Protein AF-A0A9P9SFV8-F1 (afdb_monomer_lite)

Foldseek 3Di:
DEAAFALFLVCCVVLNGFRQPQLHDDDDPVRVVQCVPPVLVVVLVPDPDPDPRSSVRVSCVPRHPDDYDYDLQRYSCPFADDCQLVLQLQDHHPDDGCCVHRHPAPQVQQQLQCVQPHNSLRQHWDADPQQWIDRGSFKIKHFPVHDDPPLDPSNAGEPPTDDDPVRRCVRRDPYDYDDDCNRMPIWTWDGWDADPQFFIKTKTKRFDQPDPVSHRDPPGDIDIDIDGRGD

Sequence (231 aa):
MVAALSDSLAQIAQLGMLPFGGGGIFLSVPLAASLIQPEVWEACLALPNDQGDQIVNECLNVHSNIRPTFDSGLQQMDIKGDASGYFESGRRMLTVHHWRTWYDVDVPLASNVSKACGFECVFQRWVFDDDFVLSNGFSVVEYASGIEEGKVELEKVEKTWEGEMRNFAHHIGPLREPLAKEEKRTARLVEAGVLEGLGVRQVYIERMKSGENGERVDGDVDRVVELLWLF

Structure (mmCIF, N/CA/C/O backbone):
data_AF-A0A9P9SFV8-F1
#
_entry.id   AF-A0A9P9SFV8-F1
#
loop_
_atom_site.group_PDB
_atom_site.id
_atom_site.type_symbol
_atom_site.label_atom_id
_atom_site.label_alt_id
_atom_site.label_comp_id
_atom_site.label_asym_id
_atom_site.label_entity_id
_atom_site.label_seq_id
_atom_site.pdbx_PDB_ins_code
_atom_site.Cartn_x
_atom_site.Cartn_y
_atom_site.Cartn_z
_atom_site.occupancy
_atom_site.B_iso_or_equiv
_atom_site.auth_seq_id
_atom_site.auth_comp_id
_atom_site.auth_asym_id
_atom_site.auth_atom_id
_atom_site.pdbx_PDB_model_num
ATOM 1 N N . MET A 1 1 ? 7.593 -9.780 -19.227 1.00 94.38 1 MET A N 1
ATOM 2 C CA . MET A 1 1 ? 7.828 -8.706 -18.242 1.00 94.38 1 MET A CA 1
ATOM 3 C C . MET A 1 1 ? 6.564 -8.557 -17.431 1.00 94.38 1 MET A C 1
ATOM 5 O O . MET A 1 1 ? 5.494 -8.619 -18.027 1.00 94.38 1 MET A O 1
ATOM 9 N N . VAL A 1 2 ? 6.693 -8.378 -16.123 1.00 97.69 2 VAL A N 1
ATOM 10 C CA . VAL A 1 2 ? 5.570 -8.096 -15.221 1.00 97.69 2 VAL A CA 1
ATOM 11 C C . VAL A 1 2 ? 5.821 -6.738 -14.574 1.00 97.69 2 VAL A C 1
ATOM 13 O O . VAL A 1 2 ? 6.969 -6.443 -14.249 1.00 97.69 2 VAL A O 1
ATOM 16 N N . ALA A 1 3 ? 4.806 -5.892 -14.447 1.00 97.75 3 ALA A N 1
ATOM 17 C CA . ALA A 1 3 ? 4.967 -4.553 -13.882 1.00 97.75 3 ALA A CA 1
ATOM 18 C C . ALA A 1 3 ? 3.694 -4.063 -13.189 1.00 97.75 3 ALA A C 1
ATOM 20 O O . ALA A 1 3 ? 2.619 -4.633 -13.384 1.00 97.75 3 ALA A O 1
ATOM 21 N N . ALA A 1 4 ? 3.820 -2.987 -12.418 1.00 97.19 4 ALA A N 1
ATOM 22 C CA . ALA A 1 4 ? 2.677 -2.233 -11.929 1.00 97.19 4 ALA A CA 1
ATOM 23 C C . ALA A 1 4 ? 2.049 -1.377 -13.040 1.00 97.19 4 ALA A C 1
ATOM 25 O O . ALA A 1 4 ? 2.744 -0.827 -13.901 1.00 97.19 4 ALA A O 1
ATOM 26 N N . LEU A 1 5 ? 0.726 -1.238 -12.983 1.00 96.50 5 LEU A N 1
ATOM 27 C CA . LEU A 1 5 ? 0.001 -0.130 -13.602 1.00 96.50 5 LEU A CA 1
ATOM 28 C C . LEU A 1 5 ? -0.343 0.878 -12.499 1.00 96.50 5 LEU A C 1
ATOM 30 O O . LEU A 1 5 ? -0.411 0.508 -11.329 1.00 96.50 5 LEU A O 1
ATOM 34 N N . SER A 1 6 ? -0.574 2.139 -12.854 1.00 96.38 6 SER A N 1
ATOM 35 C CA . SER A 1 6 ? -1.057 3.107 -11.873 1.00 96.38 6 SER A CA 1
ATOM 36 C C . SER A 1 6 ? -2.463 2.762 -11.367 1.00 96.38 6 SER A C 1
ATOM 38 O O . SER A 1 6 ? -3.379 2.460 -12.139 1.00 96.38 6 SER A O 1
ATOM 40 N N . ASP A 1 7 ? -2.652 2.899 -10.055 1.00 95.19 7 ASP A N 1
ATOM 41 C CA . ASP A 1 7 ? -3.954 2.849 -9.395 1.00 95.19 7 ASP A CA 1
ATOM 42 C C . ASP A 1 7 ? -4.866 4.034 -9.772 1.00 95.19 7 ASP A C 1
ATOM 44 O O . ASP A 1 7 ? -6.047 4.028 -9.437 1.00 95.19 7 ASP A O 1
ATOM 48 N N . SER A 1 8 ? -4.338 5.061 -10.447 1.00 96.19 8 SER A N 1
ATOM 49 C CA . SER A 1 8 ? -5.016 6.318 -10.770 1.00 96.19 8 SER A CA 1
ATOM 50 C C . SER A 1 8 ? -5.262 6.450 -12.275 1.00 96.19 8 SER A C 1
ATOM 52 O O . SER A 1 8 ? -4.325 6.581 -13.066 1.00 96.19 8 SER A O 1
ATOM 54 N N . LEU A 1 9 ? -6.532 6.507 -12.694 1.00 97.06 9 LEU A N 1
ATOM 55 C CA . LEU A 1 9 ? -6.892 6.766 -14.095 1.00 97.06 9 LEU A CA 1
ATOM 56 C C . LEU A 1 9 ? -6.340 8.104 -14.599 1.00 97.06 9 LEU A C 1
ATOM 58 O O . LEU A 1 9 ? -6.030 8.209 -15.779 1.00 97.06 9 LEU A O 1
ATOM 62 N N . ALA A 1 10 ? -6.187 9.112 -13.739 1.00 95.81 10 ALA A N 1
ATOM 63 C CA . ALA A 1 10 ? -5.584 10.391 -14.102 1.00 95.81 10 ALA A CA 1
ATOM 64 C C . ALA A 1 10 ? -4.116 10.231 -14.527 1.00 95.81 10 ALA A C 1
ATOM 66 O O . ALA A 1 10 ? -3.708 10.790 -15.543 1.00 95.81 10 ALA A O 1
ATOM 67 N N . GLN A 1 11 ? -3.348 9.416 -13.801 1.00 95.50 11 GLN A N 1
ATOM 68 C CA . GLN A 1 11 ? -1.951 9.122 -14.133 1.00 95.50 11 GLN A CA 1
ATOM 69 C C . GLN A 1 11 ? -1.857 8.298 -15.421 1.00 95.50 11 GLN A C 1
ATOM 71 O O . GLN A 1 11 ? -1.045 8.607 -16.291 1.00 95.50 11 GLN A O 1
ATOM 76 N N . ILE A 1 12 ? -2.745 7.310 -15.595 1.00 96.94 12 ILE A N 1
ATOM 77 C CA . ILE A 1 12 ? -2.857 6.550 -16.851 1.00 96.94 12 ILE A CA 1
ATOM 78 C C . ILE A 1 12 ? -3.240 7.472 -18.016 1.00 96.94 12 ILE A C 1
ATOM 80 O O . ILE A 1 12 ? -2.699 7.337 -19.107 1.00 96.94 12 ILE A O 1
ATOM 84 N N . ALA A 1 13 ? -4.159 8.416 -17.817 1.00 96.69 13 ALA A N 1
ATOM 85 C CA . ALA A 1 13 ? -4.581 9.341 -18.865 1.00 96.69 13 ALA A CA 1
ATOM 86 C C . ALA A 1 13 ? -3.453 10.299 -19.273 1.00 96.69 13 ALA A C 1
ATOM 88 O O . ALA A 1 13 ? -3.362 10.670 -20.441 1.00 96.69 13 ALA A O 1
ATOM 89 N N . GLN A 1 14 ? -2.600 10.687 -18.323 1.00 94.69 14 GLN A N 1
ATOM 90 C CA . GLN A 1 14 ? -1.481 11.590 -18.565 1.00 94.69 14 GLN A CA 1
ATOM 91 C C . GLN A 1 14 ? -0.282 10.893 -19.217 1.00 94.69 14 GLN A C 1
ATOM 93 O O . GLN A 1 14 ? 0.305 11.445 -20.144 1.00 94.69 14 GLN A O 1
ATOM 98 N N . LEU A 1 15 ? 0.102 9.715 -18.722 1.00 94.12 15 LEU A N 1
ATOM 99 C CA . LEU A 1 15 ? 1.356 9.048 -19.097 1.00 94.12 15 LEU A CA 1
ATOM 100 C C . LEU A 1 15 ? 1.144 7.837 -20.018 1.00 94.12 15 LEU A C 1
ATOM 102 O O . LEU A 1 15 ? 2.080 7.349 -20.647 1.00 94.12 15 LEU A O 1
ATOM 106 N N . GLY A 1 16 ? -0.092 7.357 -20.129 1.00 94.19 16 GLY A N 1
ATOM 107 C CA . GLY A 1 16 ? -0.447 6.141 -20.847 1.00 94.19 16 GLY A CA 1
ATOM 108 C C . GLY A 1 16 ? -0.340 4.877 -19.991 1.00 94.19 16 GLY A C 1
ATOM 109 O O . GLY A 1 16 ? -0.028 4.896 -18.800 1.00 94.19 16 GLY A O 1
ATOM 110 N N . MET A 1 17 ? -0.617 3.737 -20.625 1.00 94.75 17 MET A N 1
ATOM 111 C CA . MET A 1 17 ? -0.469 2.413 -20.014 1.00 94.75 17 MET A CA 1
ATOM 112 C C . MET A 1 17 ? 0.984 1.944 -20.130 1.00 94.75 17 MET A C 1
ATOM 114 O O . MET A 1 17 ? 1.327 1.166 -21.021 1.00 94.75 17 MET A O 1
ATOM 118 N N . LEU A 1 18 ? 1.837 2.448 -19.244 1.00 95.75 18 LEU A N 1
ATOM 119 C CA . LEU A 1 18 ? 3.256 2.099 -19.160 1.00 95.75 18 LEU A CA 1
ATOM 120 C C . LEU A 1 18 ? 3.538 1.263 -17.890 1.00 95.75 18 LEU A C 1
ATOM 122 O O . LEU A 1 18 ? 2.692 1.220 -16.997 1.00 95.75 18 LEU A O 1
ATOM 126 N N . PRO A 1 19 ? 4.683 0.560 -17.793 1.00 97.12 19 PRO A N 1
ATOM 127 C CA . PRO A 1 19 ? 5.088 -0.151 -16.583 1.00 97.12 19 PRO A CA 1
ATOM 128 C C . PRO A 1 19 ? 5.551 0.851 -15.517 1.00 97.12 19 PRO A C 1
ATOM 130 O O . PRO A 1 19 ? 6.711 1.239 -15.523 1.00 97.12 19 PRO A O 1
ATOM 133 N N . PHE A 1 20 ? 4.660 1.294 -14.631 1.00 97.56 20 PHE A N 1
ATOM 134 C CA . PHE A 1 20 ? 4.958 2.340 -13.645 1.00 97.56 20 PHE A CA 1
ATOM 135 C C . PHE A 1 20 ? 6.069 1.903 -12.680 1.00 97.56 20 PHE A C 1
ATOM 137 O O . PHE A 1 20 ? 6.003 0.835 -12.066 1.00 97.56 20 PHE A O 1
ATOM 144 N N . GLY A 1 21 ? 7.101 2.740 -12.542 1.00 96.50 21 GLY A N 1
ATOM 145 C CA . GLY A 1 21 ? 8.333 2.373 -11.842 1.00 96.50 21 GLY A CA 1
ATOM 146 C C . GLY A 1 21 ? 8.174 2.182 -10.336 1.00 96.50 21 GLY A C 1
ATOM 147 O O . GLY A 1 21 ? 8.785 1.279 -9.767 1.00 96.50 21 GLY A O 1
ATOM 148 N N . GLY A 1 22 ? 7.338 2.997 -9.693 1.00 95.56 22 GLY A N 1
ATOM 149 C CA . GLY A 1 22 ? 7.159 2.995 -8.239 1.00 95.56 22 GLY A CA 1
ATOM 150 C C . GLY A 1 22 ? 6.583 1.688 -7.691 1.00 95.56 22 GLY A C 1
ATOM 151 O O . GLY A 1 22 ? 7.052 1.189 -6.670 1.00 95.56 22 GLY A O 1
ATOM 152 N N . GLY A 1 23 ? 5.631 1.086 -8.405 1.00 95.56 23 GLY A N 1
ATOM 153 C CA . GLY A 1 23 ? 5.051 -0.211 -8.058 1.00 95.56 23 GLY A CA 1
ATOM 154 C C . GLY A 1 23 ? 5.912 -1.408 -8.465 1.00 95.56 23 GLY A C 1
ATOM 155 O O . GLY A 1 23 ? 5.638 -2.532 -8.043 1.00 95.56 23 GLY A O 1
ATOM 156 N N . GLY A 1 24 ? 6.979 -1.176 -9.229 1.00 96.75 24 GLY A N 1
ATOM 157 C CA . GLY A 1 24 ? 7.973 -2.176 -9.591 1.00 96.75 24 GLY A CA 1
ATOM 158 C C . GLY A 1 24 ? 7.833 -2.703 -11.018 1.00 96.75 24 GLY A C 1
ATOM 159 O O . GLY A 1 24 ? 6.741 -2.894 -11.558 1.00 96.75 24 GLY A O 1
ATOM 160 N N . ILE A 1 25 ? 8.991 -2.981 -11.616 1.00 97.38 25 ILE A N 1
ATOM 161 C CA . ILE A 1 25 ? 9.139 -3.480 -12.980 1.00 97.38 25 ILE A CA 1
ATOM 162 C C . ILE A 1 25 ? 10.057 -4.704 -12.959 1.00 97.38 25 ILE A C 1
ATOM 164 O O . ILE A 1 25 ? 11.219 -4.619 -12.565 1.00 97.38 25 ILE A O 1
ATOM 168 N N . PHE A 1 26 ? 9.557 -5.841 -13.440 1.00 97.31 26 PHE A N 1
ATOM 169 C CA . PHE A 1 26 ? 10.254 -7.123 -13.408 1.00 97.31 26 PHE A CA 1
ATOM 170 C C . PHE A 1 26 ? 10.505 -7.646 -14.825 1.00 97.31 26 PHE A C 1
ATOM 172 O O . PHE A 1 26 ? 9.596 -8.016 -15.583 1.00 97.31 26 PHE A O 1
ATOM 179 N N . LEU A 1 27 ? 11.786 -7.694 -15.182 1.00 96.12 27 LEU A N 1
ATOM 180 C CA . LEU A 1 27 ? 12.290 -8.172 -16.464 1.00 96.12 27 LEU A CA 1
ATOM 181 C C . LEU A 1 27 ? 12.861 -9.585 -16.316 1.00 96.12 27 LEU A C 1
ATOM 183 O O . LEU A 1 27 ? 13.582 -9.885 -15.370 1.00 96.12 27 LEU A O 1
ATOM 187 N N . SER A 1 28 ? 12.591 -10.454 -17.289 1.00 97.06 28 SER A N 1
ATOM 188 C CA . SER A 1 28 ? 13.308 -11.728 -17.397 1.00 97.06 28 SER A CA 1
ATOM 189 C C . SER A 1 28 ? 14.750 -11.483 -17.842 1.00 97.06 28 SER A C 1
ATOM 191 O O . SER A 1 28 ? 14.975 -10.606 -18.680 1.00 97.06 28 SER A O 1
ATOM 193 N N . VAL A 1 29 ? 15.690 -12.321 -17.400 1.00 97.81 29 VAL A N 1
ATOM 194 C CA . VAL A 1 29 ? 17.114 -12.217 -17.771 1.00 97.81 29 VAL A CA 1
ATOM 195 C C . VAL A 1 29 ? 17.348 -12.090 -19.291 1.00 97.81 29 VAL A C 1
ATOM 197 O O . VAL A 1 29 ? 18.082 -11.183 -19.676 1.00 97.81 29 VAL A O 1
ATOM 200 N N . PRO A 1 30 ? 16.707 -12.877 -20.186 1.00 97.50 30 PRO A N 1
ATOM 201 C CA . PRO A 1 30 ? 16.919 -12.730 -21.632 1.00 97.50 30 PRO A CA 1
ATOM 202 C C . PRO A 1 30 ? 16.445 -11.386 -22.199 1.00 97.50 30 PRO A C 1
ATOM 204 O O . PRO A 1 30 ? 17.099 -10.814 -23.067 1.00 97.50 30 PRO A O 1
ATOM 207 N N . LEU A 1 31 ? 15.328 -10.856 -21.691 1.00 96.62 31 LEU A N 1
ATOM 208 C CA . LEU A 1 31 ? 14.832 -9.540 -22.100 1.00 96.62 31 LEU A CA 1
ATOM 209 C C . LEU A 1 31 ? 15.801 -8.442 -21.658 1.00 96.62 31 LEU A C 1
ATOM 211 O O . LEU A 1 31 ? 16.187 -7.618 -22.480 1.00 96.62 31 LEU A O 1
ATOM 215 N N . ALA A 1 32 ? 16.256 -8.475 -20.403 1.00 96.50 32 ALA A N 1
ATOM 216 C CA . ALA A 1 32 ? 17.270 -7.541 -19.922 1.00 96.50 32 ALA A CA 1
ATOM 217 C C . ALA A 1 32 ? 18.547 -7.615 -20.776 1.00 96.50 32 ALA A C 1
ATOM 219 O O . ALA A 1 32 ? 19.013 -6.588 -21.252 1.00 96.50 32 ALA A O 1
ATOM 220 N N . ALA A 1 33 ? 19.045 -8.823 -21.068 1.00 97.38 33 ALA A N 1
ATOM 221 C CA . ALA A 1 33 ? 20.220 -9.035 -21.916 1.00 97.38 33 ALA A CA 1
ATOM 222 C C . ALA A 1 33 ? 20.069 -8.442 -23.330 1.00 97.38 33 ALA A C 1
ATOM 224 O O . ALA A 1 33 ? 21.045 -7.951 -23.896 1.00 97.38 33 ALA A O 1
ATOM 225 N N . SER A 1 34 ? 18.859 -8.469 -23.900 1.00 96.50 34 SER A N 1
ATOM 226 C CA . SER A 1 34 ? 18.582 -7.855 -25.205 1.00 96.50 34 SER A CA 1
ATOM 227 C C . SER A 1 34 ? 18.563 -6.322 -25.165 1.00 96.50 34 SER A C 1
ATOM 229 O O . SER A 1 34 ? 19.021 -5.687 -26.108 1.00 96.50 34 SER A O 1
ATOM 231 N N . LEU A 1 35 ? 18.084 -5.728 -24.067 1.00 95.44 35 LEU A N 1
ATOM 232 C CA . LEU A 1 35 ? 17.983 -4.272 -23.908 1.00 95.44 35 LEU A CA 1
ATOM 233 C C . LEU A 1 35 ? 19.323 -3.612 -23.565 1.00 95.44 35 LEU A C 1
ATOM 235 O O . LEU A 1 35 ? 19.511 -2.435 -23.845 1.00 95.44 35 LEU A O 1
ATOM 239 N N . ILE A 1 36 ? 20.254 -4.365 -22.976 1.00 96.19 36 ILE A N 1
ATOM 240 C CA . ILE A 1 36 ? 21.599 -3.876 -22.637 1.00 96.19 36 ILE A CA 1
ATOM 241 C C . ILE A 1 36 ? 22.631 -4.120 -23.748 1.00 96.19 36 ILE A C 1
ATOM 243 O O . ILE A 1 36 ? 23.821 -3.901 -23.525 1.00 96.19 36 ILE A O 1
ATOM 247 N N . GLN A 1 37 ? 22.217 -4.612 -24.923 1.00 97.88 37 GLN A N 1
ATOM 248 C CA . GLN A 1 37 ? 23.121 -4.647 -26.075 1.00 97.88 37 GLN A CA 1
ATOM 249 C C . GLN A 1 37 ? 23.569 -3.213 -26.379 1.00 97.88 37 GLN A C 1
ATOM 251 O O . GLN A 1 37 ? 22.701 -2.339 -26.384 1.00 97.88 37 GLN A O 1
ATOM 256 N N . PRO A 1 38 ? 24.867 -2.945 -26.615 1.00 97.69 38 PRO A N 1
ATOM 257 C CA . PRO A 1 38 ? 25.390 -1.581 -26.678 1.00 97.69 38 PRO A CA 1
ATOM 258 C C . PRO A 1 38 ? 24.585 -0.656 -27.594 1.00 97.69 38 PRO A C 1
ATOM 260 O O . PRO A 1 38 ? 24.201 0.434 -27.191 1.00 97.69 38 PRO A O 1
ATOM 263 N N . GLU A 1 39 ? 24.239 -1.112 -28.796 1.00 96.75 39 GLU A N 1
ATOM 264 C CA . GLU A 1 39 ? 23.502 -0.313 -29.776 1.00 96.75 39 GLU A CA 1
ATOM 265 C C . GLU A 1 39 ? 22.069 -0.002 -29.325 1.00 96.75 39 GLU A C 1
ATOM 267 O O . GLU A 1 39 ? 21.549 1.072 -29.617 1.00 96.75 39 GLU A O 1
ATOM 272 N N . VAL A 1 40 ? 21.431 -0.933 -28.610 1.00 97.06 40 VAL A N 1
ATOM 273 C CA . VAL A 1 40 ? 20.081 -0.755 -28.057 1.00 97.06 40 VAL A CA 1
ATOM 274 C C . VAL A 1 40 ? 20.129 0.165 -26.845 1.00 97.06 40 VAL A C 1
ATOM 276 O O . VAL A 1 40 ? 19.361 1.116 -26.768 1.00 97.06 40 VAL A O 1
ATOM 279 N N . TRP A 1 41 ? 21.054 -0.087 -25.921 1.00 96.06 41 TRP A N 1
ATOM 280 C CA . TRP A 1 41 ? 21.203 0.682 -24.693 1.00 96.06 41 TRP A CA 1
ATOM 281 C C . TRP A 1 41 ? 21.473 2.161 -24.979 1.00 96.06 41 TRP A C 1
ATOM 283 O O . TRP A 1 41 ? 20.768 3.021 -24.456 1.00 96.06 41 TRP A O 1
ATOM 293 N N . GLU A 1 42 ? 22.426 2.456 -25.867 1.00 96.31 42 GLU A N 1
ATOM 294 C CA . GLU A 1 42 ? 22.743 3.830 -26.270 1.00 96.31 42 GLU A CA 1
ATOM 295 C C . GLU A 1 42 ? 21.553 4.511 -26.960 1.00 96.31 42 GLU A C 1
ATOM 297 O O . GLU A 1 42 ? 21.252 5.668 -26.669 1.00 96.31 42 GLU A O 1
ATOM 302 N N . ALA A 1 43 ? 20.825 3.796 -27.827 1.00 95.69 43 ALA A N 1
ATOM 303 C CA . ALA A 1 43 ? 19.629 4.339 -28.470 1.00 95.69 43 ALA A CA 1
ATOM 304 C C . ALA A 1 43 ? 18.523 4.655 -27.450 1.00 95.69 43 ALA A C 1
ATOM 306 O O . ALA A 1 43 ? 17.876 5.696 -27.547 1.00 95.69 43 ALA A O 1
ATOM 307 N N . CYS A 1 44 ? 18.335 3.789 -26.453 1.00 94.94 44 CYS A N 1
ATOM 308 C CA . CYS A 1 44 ? 17.344 3.981 -25.403 1.00 94.94 44 CYS A CA 1
ATOM 309 C C . CYS A 1 44 ? 17.710 5.120 -24.444 1.00 94.94 44 CYS A C 1
ATOM 311 O O . CYS A 1 44 ? 16.829 5.870 -24.036 1.00 94.94 44 CYS A O 1
ATOM 313 N N . LEU A 1 45 ? 18.991 5.298 -24.109 1.00 93.62 45 LEU A N 1
ATOM 314 C CA . LEU A 1 45 ? 19.443 6.421 -23.280 1.00 93.62 45 LEU A CA 1
ATOM 315 C C . LEU A 1 45 ? 19.446 7.766 -24.018 1.00 93.62 45 LEU A C 1
ATOM 317 O O . LEU A 1 45 ? 19.425 8.810 -23.372 1.00 93.62 45 LEU A O 1
ATOM 321 N N . ALA A 1 46 ? 19.462 7.758 -25.352 1.00 94.06 46 ALA A N 1
ATOM 322 C CA . ALA A 1 46 ? 19.348 8.965 -26.168 1.00 94.06 46 ALA A CA 1
ATOM 323 C C . ALA A 1 46 ? 17.901 9.485 -26.302 1.00 94.06 46 ALA A C 1
ATOM 325 O O . ALA A 1 46 ? 17.682 10.530 -26.921 1.00 94.06 46 ALA A O 1
ATOM 326 N N . LEU A 1 47 ? 16.913 8.763 -25.760 1.00 88.88 47 LEU A N 1
ATOM 327 C CA . LEU A 1 47 ? 15.518 9.196 -25.745 1.00 88.88 47 LEU A CA 1
ATOM 328 C C . LEU A 1 47 ? 15.345 10.464 -24.886 1.00 88.88 47 LEU A C 1
ATOM 330 O O . LEU A 1 47 ? 16.062 10.656 -23.908 1.00 88.88 47 LEU A O 1
ATOM 334 N N . PRO A 1 48 ? 14.387 11.346 -25.229 1.00 88.94 48 PRO A N 1
ATOM 335 C CA . PRO A 1 48 ? 14.231 12.641 -24.565 1.00 88.94 48 PRO A CA 1
ATOM 336 C C . PRO A 1 48 ? 13.650 12.554 -23.144 1.00 88.94 48 PRO A C 1
ATOM 338 O O . PRO A 1 48 ? 13.645 13.562 -22.439 1.00 88.94 48 PRO A O 1
ATOM 341 N N . ASN A 1 49 ? 13.132 11.393 -22.731 1.00 86.69 49 ASN A N 1
ATOM 342 C CA . ASN A 1 49 ? 12.557 11.197 -21.403 1.00 86.69 49 ASN A CA 1
ATOM 343 C C . ASN A 1 49 ? 13.637 10.995 -20.344 1.00 86.69 49 ASN A C 1
ATOM 345 O O . ASN A 1 49 ? 14.611 10.284 -20.564 1.00 86.69 49 ASN A O 1
ATOM 349 N N . ASP A 1 50 ? 13.412 11.561 -19.163 1.00 87.31 50 ASP A N 1
ATOM 350 C CA . ASP A 1 50 ? 14.310 11.455 -18.011 1.00 87.31 50 ASP A CA 1
ATOM 351 C C . ASP A 1 50 ? 13.772 10.537 -16.898 1.00 87.31 50 ASP A C 1
ATOM 353 O O . ASP A 1 50 ? 14.460 10.288 -15.907 1.00 87.31 50 ASP A O 1
ATOM 357 N N . GLN A 1 51 ? 12.561 9.995 -17.064 1.00 93.12 51 GLN A N 1
ATOM 358 C CA . GLN A 1 51 ? 11.947 9.057 -16.124 1.00 93.12 51 GLN A CA 1
ATOM 359 C C . GLN A 1 51 ? 12.252 7.612 -16.528 1.00 93.12 51 GLN A C 1
ATOM 361 O O . GLN A 1 51 ? 11.985 7.196 -17.656 1.00 93.12 51 GLN A O 1
ATOM 366 N N . GLY A 1 52 ? 12.799 6.828 -15.597 1.00 93.81 52 GLY A N 1
ATOM 367 C CA . GLY A 1 52 ? 13.299 5.481 -15.888 1.00 93.81 52 GLY A CA 1
ATOM 368 C C . GLY A 1 52 ? 12.240 4.513 -16.427 1.00 93.81 52 GLY A C 1
ATOM 369 O O . GLY A 1 52 ? 12.526 3.728 -17.327 1.00 93.81 52 GLY A O 1
ATOM 370 N N . ASP A 1 53 ? 11.010 4.579 -15.924 1.00 96.12 53 ASP A N 1
ATOM 371 C CA . ASP A 1 53 ? 9.893 3.755 -16.395 1.00 96.12 53 ASP A CA 1
ATOM 372 C C . ASP A 1 53 ? 9.429 4.124 -17.809 1.00 96.12 53 ASP A C 1
ATOM 374 O O . ASP A 1 53 ? 9.176 3.237 -18.629 1.00 96.12 53 ASP A O 1
ATOM 378 N N . GLN A 1 54 ? 9.398 5.417 -18.128 1.00 95.50 54 GLN A N 1
ATOM 379 C CA . GLN A 1 54 ? 9.124 5.909 -19.477 1.00 95.50 54 GLN A CA 1
ATOM 380 C C . GLN A 1 54 ? 10.229 5.500 -20.458 1.00 95.50 54 GLN A C 1
ATOM 382 O O . GLN A 1 54 ? 9.914 4.987 -21.531 1.00 95.50 54 GLN A O 1
ATOM 387 N N . ILE A 1 55 ? 11.508 5.615 -20.073 1.00 95.19 55 ILE A N 1
ATOM 388 C CA . ILE A 1 55 ? 12.639 5.136 -20.887 1.00 95.19 55 ILE A CA 1
ATOM 389 C C . ILE A 1 55 ? 12.500 3.633 -21.155 1.00 95.19 55 ILE A C 1
ATOM 391 O O . ILE A 1 55 ? 12.602 3.202 -22.302 1.00 95.19 55 ILE A O 1
ATOM 395 N N . VAL A 1 56 ? 12.220 2.820 -20.129 1.00 95.12 56 VAL A N 1
ATOM 396 C CA . VAL A 1 56 ? 12.012 1.370 -20.292 1.00 95.12 56 VAL A CA 1
ATOM 397 C C . VAL A 1 56 ? 10.844 1.082 -21.2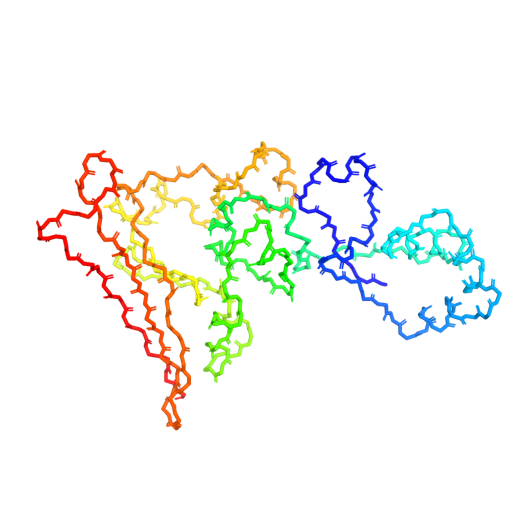37 1.00 95.12 56 VAL A C 1
ATOM 399 O O . VAL A 1 56 ? 10.969 0.232 -22.120 1.00 95.12 56 VAL A O 1
ATOM 402 N N . ASN A 1 57 ? 9.722 1.787 -21.084 1.00 95.62 57 ASN A N 1
ATOM 403 C CA . ASN A 1 57 ? 8.551 1.634 -21.943 1.00 95.62 57 ASN A CA 1
ATOM 404 C C . ASN A 1 57 ? 8.864 1.939 -23.413 1.00 95.62 57 ASN A C 1
ATOM 406 O O . ASN A 1 57 ? 8.526 1.160 -24.303 1.00 95.62 57 ASN A O 1
ATOM 410 N N . GLU A 1 58 ? 9.517 3.066 -23.680 1.00 94.75 58 GLU A N 1
ATOM 411 C CA . GLU A 1 58 ? 9.865 3.482 -25.037 1.00 94.75 58 GLU A CA 1
ATOM 412 C C . GLU A 1 58 ? 10.922 2.576 -25.659 1.00 94.75 58 GLU A C 1
ATOM 414 O O . GLU A 1 58 ? 10.750 2.122 -26.790 1.00 94.75 58 GLU A O 1
ATOM 419 N N . CYS A 1 59 ? 11.954 2.219 -24.895 1.00 95.38 59 CYS A N 1
ATOM 420 C CA . CYS A 1 59 ? 12.975 1.266 -25.308 1.00 95.38 59 CYS A CA 1
ATOM 421 C C . CYS A 1 59 ? 12.349 -0.071 -25.732 1.00 95.38 59 CYS A C 1
ATOM 423 O O . CYS A 1 59 ? 12.666 -0.607 -26.795 1.00 95.38 59 CYS A O 1
ATOM 425 N N . LEU A 1 60 ? 11.387 -0.583 -24.954 1.00 95.25 60 LEU A N 1
ATOM 426 C CA . LEU A 1 60 ? 10.618 -1.773 -25.318 1.00 95.25 60 LEU A CA 1
ATOM 427 C C . LEU A 1 60 ? 9.776 -1.566 -26.573 1.00 95.25 60 LEU A C 1
ATOM 429 O O . LEU A 1 60 ? 9.710 -2.473 -27.396 1.00 95.25 60 LEU A O 1
ATOM 433 N N . ASN A 1 61 ? 9.130 -0.412 -26.732 1.00 94.12 61 ASN A N 1
ATOM 434 C CA . ASN A 1 61 ? 8.305 -0.135 -27.905 1.00 94.12 61 ASN A CA 1
ATOM 435 C C . ASN A 1 61 ? 9.121 -0.084 -29.203 1.00 94.12 61 ASN A C 1
ATOM 437 O O . ASN A 1 61 ? 8.609 -0.512 -30.237 1.00 94.12 61 ASN A O 1
ATOM 441 N N . VAL A 1 62 ? 10.370 0.387 -29.143 1.00 94.94 62 VAL A N 1
ATOM 442 C CA . VAL A 1 62 ? 11.267 0.499 -30.304 1.00 94.94 62 VAL A CA 1
ATOM 443 C C . VAL A 1 62 ? 12.033 -0.800 -30.576 1.00 94.94 62 VAL A C 1
ATOM 445 O O . VAL A 1 62 ? 12.137 -1.218 -31.728 1.00 94.94 62 VAL A O 1
ATOM 448 N N . HIS A 1 63 ? 12.564 -1.454 -29.539 1.00 96.12 63 HIS A N 1
ATOM 449 C CA . HIS A 1 63 ? 13.551 -2.534 -29.687 1.00 96.12 63 HIS A CA 1
ATOM 450 C C . HIS A 1 63 ? 13.036 -3.927 -29.307 1.00 96.12 63 HIS A C 1
ATOM 452 O O . HIS A 1 63 ? 13.792 -4.899 -29.345 1.00 96.12 63 HIS A O 1
ATOM 458 N N . SER A 1 64 ? 11.761 -4.067 -28.938 1.00 95.00 64 SER A N 1
ATOM 459 C CA . SER A 1 64 ? 11.191 -5.350 -28.533 1.00 95.00 64 SER A CA 1
ATOM 460 C C . SER A 1 64 ? 9.722 -5.499 -28.926 1.00 95.00 64 SER A C 1
ATOM 462 O O . SER A 1 64 ? 8.958 -4.542 -29.019 1.00 95.00 64 SER A O 1
ATOM 464 N N . ASN A 1 65 ? 9.281 -6.745 -29.086 1.00 95.06 65 ASN A N 1
ATOM 465 C CA . ASN A 1 65 ? 7.856 -7.074 -29.192 1.00 95.06 65 ASN A CA 1
ATOM 466 C C . ASN A 1 65 ? 7.236 -7.415 -27.827 1.00 95.06 65 ASN A C 1
ATOM 468 O O . ASN A 1 65 ? 6.042 -7.692 -27.742 1.00 95.06 65 ASN A O 1
ATOM 472 N N . ILE A 1 66 ? 8.031 -7.421 -26.750 1.00 95.69 66 ILE A N 1
ATOM 473 C CA . ILE A 1 66 ? 7.523 -7.689 -25.406 1.00 95.69 66 ILE A CA 1
ATOM 474 C C . ILE A 1 66 ? 6.784 -6.457 -24.883 1.00 95.69 66 ILE A C 1
ATOM 476 O O . ILE A 1 66 ? 7.268 -5.331 -24.993 1.00 95.69 66 ILE A O 1
ATOM 480 N N . ARG A 1 67 ? 5.607 -6.680 -24.297 1.00 94.81 67 ARG A N 1
ATOM 481 C CA . ARG A 1 67 ? 4.807 -5.655 -23.620 1.00 94.81 67 ARG A CA 1
ATOM 482 C C . ARG A 1 67 ? 4.580 -6.030 -22.153 1.00 94.81 67 ARG A C 1
ATOM 484 O O . ARG A 1 67 ? 4.672 -7.219 -21.819 1.00 94.81 67 ARG A O 1
ATOM 491 N N . PRO A 1 68 ? 4.340 -5.049 -21.267 1.00 95.19 68 PRO A N 1
ATOM 492 C CA . PRO A 1 68 ? 4.070 -5.325 -19.863 1.00 95.19 68 PRO A CA 1
ATOM 493 C C . PRO A 1 68 ? 2.823 -6.196 -19.696 1.00 95.19 68 PRO A C 1
ATOM 495 O O . PRO A 1 68 ? 1.795 -5.960 -20.325 1.00 95.19 68 PRO A O 1
ATOM 498 N N . THR A 1 69 ? 2.914 -7.201 -18.831 1.00 97.31 69 THR A N 1
ATOM 499 C CA . THR A 1 69 ? 1.739 -7.795 -18.186 1.00 97.31 69 THR A CA 1
ATOM 500 C C . THR A 1 69 ? 1.584 -7.118 -16.833 1.00 97.31 69 THR A C 1
ATOM 502 O O . THR A 1 69 ? 2.534 -7.115 -16.049 1.00 97.31 69 THR A O 1
ATOM 505 N N . PHE A 1 70 ? 0.428 -6.515 -16.577 1.00 96.56 70 PHE A N 1
ATOM 506 C CA . PHE A 1 70 ? 0.186 -5.812 -15.322 1.00 96.56 70 PHE A CA 1
ATOM 507 C C . PHE A 1 70 ? -0.318 -6.782 -14.255 1.00 96.56 70 PHE A C 1
ATOM 509 O O . PHE A 1 70 ? -1.295 -7.495 -14.484 1.00 96.56 70 PHE A O 1
ATOM 516 N N . ASP A 1 71 ? 0.366 -6.821 -13.113 1.00 95.38 71 ASP A N 1
ATOM 517 C CA . ASP A 1 71 ? -0.017 -7.648 -11.967 1.00 95.38 71 ASP A CA 1
ATOM 518 C C . ASP A 1 71 ? -0.709 -6.777 -10.919 1.00 95.38 71 ASP A C 1
ATOM 520 O O . ASP A 1 71 ? -0.156 -5.775 -10.466 1.00 95.38 71 ASP A O 1
ATOM 524 N N . SER A 1 72 ? -1.924 -7.158 -10.527 1.00 91.19 72 SER A N 1
ATOM 525 C CA . SER A 1 72 ? -2.741 -6.390 -9.584 1.00 91.19 72 SER A CA 1
ATOM 526 C C . SER A 1 72 ? -2.216 -6.399 -8.148 1.00 91.19 72 SER A C 1
ATOM 528 O O . SER A 1 72 ? -2.794 -5.723 -7.304 1.00 91.19 72 SER A O 1
ATOM 530 N N . GLY A 1 73 ? -1.190 -7.196 -7.839 1.00 92.69 73 GLY A N 1
ATOM 531 C CA . GLY A 1 73 ? -0.470 -7.185 -6.570 1.00 92.69 73 GLY A CA 1
ATOM 532 C C . GLY A 1 73 ? 0.678 -6.173 -6.528 1.00 92.69 73 GLY A C 1
ATOM 533 O O . GLY A 1 73 ? 1.142 -5.856 -5.434 1.00 92.69 73 GLY A O 1
ATOM 534 N N . LEU A 1 74 ? 1.133 -5.658 -7.676 1.00 95.75 74 LEU A N 1
ATOM 5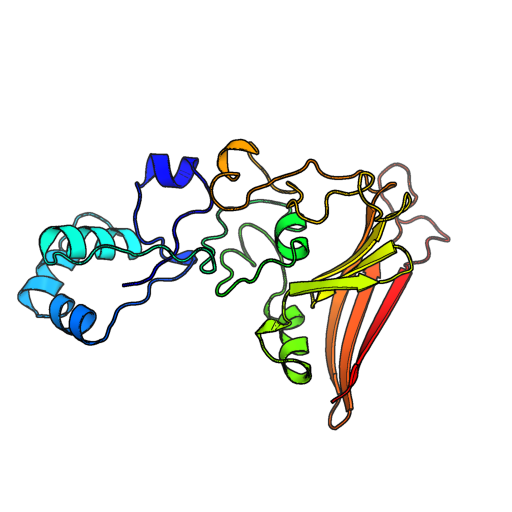35 C CA . LEU A 1 74 ? 2.174 -4.633 -7.756 1.00 95.75 74 LEU A CA 1
ATOM 536 C C . LEU A 1 74 ? 1.538 -3.240 -7.698 1.00 95.75 74 LEU A C 1
ATOM 538 O O . LEU A 1 74 ? 0.911 -2.803 -8.661 1.00 95.75 74 LEU A O 1
ATOM 542 N N . GLN A 1 75 ? 1.699 -2.551 -6.569 1.00 93.44 75 GLN A N 1
ATOM 543 C CA . GLN A 1 75 ? 0.980 -1.312 -6.283 1.00 93.44 75 GLN A CA 1
ATOM 544 C C . GLN A 1 75 ? 1.865 -0.089 -6.501 1.00 93.44 75 GLN A C 1
ATOM 546 O O . GLN A 1 75 ? 2.835 0.134 -5.773 1.00 93.44 75 GLN A O 1
ATOM 551 N N . GLN A 1 76 ? 1.499 0.735 -7.482 1.00 94.81 76 GLN A N 1
ATOM 552 C CA . GLN A 1 76 ? 2.103 2.052 -7.688 1.00 94.81 76 GLN A CA 1
ATOM 553 C C . GLN A 1 76 ? 1.729 3.020 -6.554 1.00 94.81 76 GLN A C 1
ATOM 555 O O . GLN A 1 76 ? 2.503 3.927 -6.243 1.00 94.81 76 GLN A O 1
ATOM 560 N N . MET A 1 77 ? 0.577 2.800 -5.914 1.00 94.00 77 MET A N 1
ATOM 561 C CA . MET A 1 77 ? 0.066 3.554 -4.771 1.00 94.00 77 MET A CA 1
ATOM 562 C C . MET A 1 77 ? 0.032 5.059 -5.041 1.00 94.00 77 MET A C 1
ATOM 564 O O . MET A 1 77 ? 0.486 5.853 -4.217 1.00 94.00 77 MET A O 1
ATOM 568 N N . ASP A 1 78 ? -0.529 5.464 -6.188 1.00 94.62 78 ASP A N 1
ATOM 569 C CA . ASP A 1 78 ? -0.734 6.877 -6.551 1.00 94.62 78 ASP A CA 1
ATOM 570 C C . ASP A 1 78 ? -1.877 7.525 -5.730 1.00 94.62 78 ASP A C 1
ATOM 572 O O . ASP A 1 78 ? -2.812 8.138 -6.250 1.00 94.62 78 ASP A O 1
ATOM 576 N N . ILE A 1 79 ? -1.806 7.347 -4.415 1.00 94.56 79 ILE A N 1
ATOM 577 C CA . ILE A 1 79 ? -2.768 7.722 -3.389 1.00 94.56 79 ILE A CA 1
ATOM 578 C C . ILE A 1 79 ? -2.138 8.820 -2.531 1.00 94.56 79 ILE A C 1
ATOM 580 O O . ILE A 1 79 ? -0.963 8.739 -2.180 1.00 94.56 79 ILE A O 1
ATOM 584 N N . LYS A 1 80 ? -2.915 9.848 -2.178 1.00 96.25 80 LYS A N 1
ATOM 585 C CA . LYS A 1 80 ? -2.470 10.960 -1.326 1.00 96.25 80 LYS A CA 1
ATOM 586 C C . LYS A 1 80 ? -3.358 11.108 -0.100 1.00 96.25 80 LYS A C 1
ATOM 588 O O . LYS A 1 80 ? -4.566 10.877 -0.175 1.00 96.25 80 LYS A O 1
ATOM 593 N N . GLY A 1 81 ? -2.753 11.525 1.006 1.00 96.25 81 GLY A N 1
ATOM 594 C CA . GLY A 1 81 ? -3.453 11.742 2.266 1.00 96.25 81 GLY A CA 1
ATOM 595 C C . GLY A 1 81 ? -3.650 10.436 3.029 1.00 96.25 81 GLY A C 1
ATOM 596 O O . GLY A 1 81 ? -2.686 9.733 3.327 1.00 96.25 81 GLY A O 1
ATOM 597 N N . ASP A 1 82 ? -4.893 10.122 3.383 1.00 96.06 82 ASP A N 1
ATOM 598 C CA . ASP A 1 82 ? -5.198 8.976 4.235 1.00 96.06 82 ASP A CA 1
ATOM 599 C C . ASP A 1 82 ? -5.324 7.670 3.429 1.00 96.06 82 ASP A C 1
ATOM 601 O O . ASP A 1 82 ? -6.352 7.390 2.813 1.00 96.06 82 ASP A O 1
ATOM 605 N N . ALA A 1 83 ? -4.285 6.834 3.470 1.00 96.31 83 ALA A N 1
ATOM 606 C CA . ALA A 1 83 ? -4.263 5.520 2.823 1.00 96.31 83 ALA A CA 1
ATOM 607 C C . ALA A 1 83 ? -4.927 4.397 3.653 1.00 96.31 83 ALA A C 1
ATOM 609 O O . ALA A 1 83 ? -4.840 3.227 3.272 1.00 96.31 83 ALA A O 1
ATOM 610 N N . SER A 1 84 ? -5.582 4.713 4.779 1.00 97.06 84 SER A N 1
ATOM 611 C CA . SER A 1 84 ? -6.073 3.716 5.741 1.00 97.06 84 SER A CA 1
ATOM 612 C C . SER A 1 84 ? -6.966 2.648 5.130 1.00 97.06 84 SER A C 1
ATOM 614 O O . SER A 1 84 ? -6.721 1.464 5.348 1.00 97.06 84 SER A O 1
ATOM 616 N N . GLY A 1 85 ? -7.950 3.035 4.319 1.00 96.62 85 GLY A N 1
ATOM 617 C CA . GLY A 1 85 ? -8.861 2.065 3.724 1.00 96.62 85 GLY A CA 1
ATOM 618 C C . GLY A 1 85 ? -8.162 1.069 2.799 1.00 96.62 85 GLY A C 1
ATOM 619 O O . GLY A 1 85 ? -8.572 -0.088 2.726 1.00 96.62 85 GLY A O 1
ATOM 620 N N . TYR A 1 86 ? -7.057 1.472 2.162 1.00 96.00 86 TYR A N 1
ATOM 621 C CA . TYR A 1 86 ? -6.238 0.582 1.342 1.00 96.00 86 TYR A CA 1
ATOM 622 C C . TYR A 1 86 ? -5.530 -0.477 2.196 1.00 96.00 86 TYR A C 1
ATOM 624 O O . TYR A 1 86 ? -5.645 -1.670 1.917 1.00 96.00 86 TYR A O 1
ATOM 632 N N . PHE A 1 87 ? -4.843 -0.063 3.265 1.00 97.06 87 PHE A N 1
ATOM 633 C CA . PHE A 1 87 ? -4.137 -0.977 4.175 1.00 97.06 87 PHE A CA 1
ATOM 634 C C . PHE A 1 87 ? -5.078 -1.833 5.034 1.00 97.06 87 PHE A C 1
ATOM 636 O O . PHE A 1 87 ? -4.681 -2.900 5.494 1.00 97.06 87 PHE A O 1
ATOM 643 N N . GLU A 1 88 ? -6.337 -1.422 5.195 1.00 97.44 88 GLU A N 1
ATOM 644 C CA . GLU A 1 88 ? -7.382 -2.187 5.894 1.00 97.44 88 GLU A CA 1
ATOM 645 C C . GLU A 1 88 ? -8.205 -3.103 4.979 1.00 97.44 88 GLU A C 1
ATOM 647 O O . GLU A 1 88 ? -9.084 -3.847 5.426 1.00 97.44 88 GLU A O 1
ATOM 652 N N . SER A 1 89 ? -7.932 -3.073 3.676 1.00 95.19 89 SER A N 1
ATOM 653 C CA . SER A 1 89 ? -8.690 -3.848 2.693 1.00 95.19 89 SER A CA 1
ATOM 654 C C . SER A 1 89 ? -8.479 -5.361 2.800 1.00 95.19 89 SER A C 1
ATOM 656 O O . SER A 1 89 ? -9.274 -6.127 2.258 1.00 95.19 89 SER A O 1
ATOM 658 N N . GLY A 1 90 ? -7.403 -5.809 3.455 1.00 93.19 90 GLY A N 1
ATOM 659 C CA . GLY A 1 90 ? -6.997 -7.217 3.470 1.00 93.19 90 GLY A CA 1
ATOM 660 C C . GLY A 1 90 ? -6.525 -7.741 2.111 1.00 93.19 90 GLY A C 1
ATOM 661 O O . GLY A 1 90 ? -6.373 -8.951 1.940 1.00 93.19 90 GLY A O 1
ATOM 662 N N . ARG A 1 91 ? -6.317 -6.859 1.125 1.00 90.44 91 ARG A N 1
ATOM 663 C CA . ARG A 1 91 ? -5.802 -7.232 -0.194 1.00 90.44 91 ARG A CA 1
ATOM 664 C C . ARG A 1 91 ? -4.330 -7.596 -0.089 1.00 90.44 91 ARG A C 1
ATOM 666 O O . ARG A 1 91 ? -3.556 -6.944 0.607 1.00 90.44 91 ARG A O 1
ATOM 673 N N . ARG A 1 92 ? -3.929 -8.606 -0.856 1.00 88.19 92 ARG A N 1
ATOM 674 C CA . ARG A 1 92 ? -2.520 -8.968 -0.994 1.00 88.19 92 ARG A CA 1
ATOM 675 C C . ARG A 1 92 ? -1.772 -7.870 -1.752 1.00 88.19 92 ARG A C 1
ATOM 677 O O . ARG A 1 92 ? -2.145 -7.531 -2.874 1.00 88.19 92 ARG A O 1
ATOM 684 N N . MET A 1 93 ? -0.700 -7.362 -1.153 1.00 91.38 93 MET A N 1
ATOM 685 C CA . MET A 1 93 ? 0.184 -6.356 -1.745 1.00 91.38 93 MET A CA 1
ATOM 686 C C . MET A 1 93 ? 1.584 -6.952 -1.875 1.00 91.38 93 MET A C 1
ATOM 688 O O . MET A 1 93 ? 2.203 -7.313 -0.879 1.00 91.38 93 MET A O 1
ATOM 692 N N . LEU A 1 94 ? 2.079 -7.079 -3.105 1.00 93.12 94 LEU A N 1
ATOM 693 C CA . LEU A 1 94 ? 3.442 -7.537 -3.385 1.00 93.12 94 LEU A CA 1
ATOM 694 C C . LEU A 1 94 ? 4.446 -6.385 -3.289 1.00 93.12 94 LEU A C 1
ATOM 696 O O . LEU A 1 94 ? 5.595 -6.594 -2.904 1.00 93.12 94 LEU A O 1
ATOM 700 N N . THR A 1 95 ? 4.012 -5.171 -3.625 1.00 94.56 95 THR A N 1
ATOM 701 C CA . THR A 1 95 ? 4.788 -3.941 -3.459 1.00 94.56 95 THR A CA 1
ATOM 702 C C . THR A 1 95 ? 3.934 -2.856 -2.817 1.00 94.56 95 THR A C 1
ATOM 704 O O . THR A 1 95 ? 2.709 -2.863 -2.918 1.00 94.56 95 THR A O 1
ATOM 707 N N . VAL A 1 96 ? 4.602 -1.938 -2.122 1.00 94.06 96 VAL A N 1
ATOM 708 C CA . VAL A 1 96 ? 4.009 -0.740 -1.526 1.00 94.06 96 VAL A CA 1
ATOM 709 C C . VAL A 1 96 ? 4.923 0.428 -1.872 1.00 94.06 96 VAL A C 1
ATOM 711 O O . VAL A 1 96 ? 6.129 0.370 -1.624 1.00 94.06 96 VAL A O 1
ATOM 714 N N . HIS A 1 97 ? 4.356 1.493 -2.423 1.00 95.56 97 HIS A N 1
ATOM 715 C CA . HIS A 1 97 ? 5.093 2.662 -2.894 1.00 95.56 97 HIS A CA 1
ATOM 716 C C . HIS A 1 97 ? 4.602 3.945 -2.204 1.00 95.56 97 HIS A C 1
ATOM 718 O O . HIS A 1 97 ? 3.606 3.914 -1.512 1.00 95.56 97 HIS A O 1
ATOM 724 N N . HIS A 1 98 ? 5.329 5.061 -2.282 1.00 94.75 98 HIS A N 1
ATOM 725 C CA . HIS A 1 98 ? 4.979 6.352 -1.654 1.00 94.75 98 HIS A CA 1
ATOM 726 C C . HIS A 1 98 ? 4.735 6.413 -0.127 1.00 94.75 98 HIS A C 1
ATOM 728 O O . HIS A 1 98 ? 4.431 7.495 0.382 1.00 94.75 98 HIS A O 1
ATOM 734 N N . TRP A 1 99 ? 4.965 5.331 0.620 1.00 91.94 99 TRP A N 1
ATOM 735 C CA . TRP A 1 99 ? 4.639 5.190 2.052 1.00 91.94 99 TRP A CA 1
ATOM 736 C C . TRP A 1 99 ? 5.365 6.117 3.042 1.00 91.94 99 TRP A C 1
ATOM 738 O O . TRP A 1 99 ? 5.074 6.074 4.234 1.00 91.94 99 TRP A O 1
ATOM 748 N N . ARG A 1 100 ? 6.300 6.950 2.564 1.00 91.00 100 ARG A N 1
ATOM 749 C CA . ARG A 1 100 ? 6.963 8.020 3.341 1.00 91.00 100 ARG A CA 1
ATOM 750 C C . ARG A 1 100 ? 6.736 9.425 2.784 1.00 91.00 100 ARG A C 1
ATOM 752 O O . ARG A 1 100 ? 7.351 10.373 3.265 1.00 91.00 100 ARG A O 1
ATOM 759 N N . THR A 1 101 ? 5.972 9.561 1.703 1.00 93.94 101 THR A N 1
ATOM 760 C CA . THR A 1 101 ? 5.886 10.819 0.950 1.00 93.94 101 THR A CA 1
ATOM 761 C C . THR A 1 101 ? 4.459 11.260 0.702 1.00 93.94 101 THR A C 1
ATOM 763 O O . THR A 1 101 ? 4.109 12.376 1.065 1.00 93.94 101 THR A O 1
AT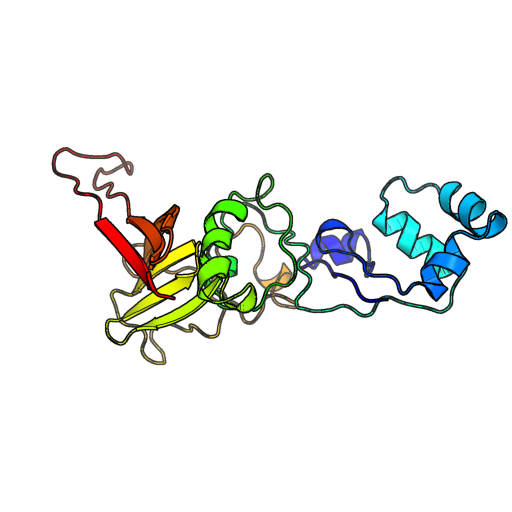OM 766 N N . TRP A 1 102 ? 3.644 10.437 0.036 1.00 95.50 102 TRP A N 1
ATOM 767 C CA . TRP A 1 102 ? 2.277 10.841 -0.328 1.00 95.50 102 TRP A CA 1
ATOM 768 C C . TRP A 1 102 ? 1.270 10.464 0.754 1.00 95.50 102 TRP A C 1
ATOM 770 O O . TRP A 1 102 ? 0.223 11.096 0.879 1.00 95.50 102 TRP A O 1
ATOM 780 N N . TYR A 1 103 ? 1.634 9.466 1.548 1.00 94.56 103 TYR A N 1
ATOM 781 C CA . TYR A 1 103 ? 0.994 9.058 2.782 1.00 94.56 103 TYR A CA 1
ATOM 782 C C . TYR A 1 103 ? 2.079 8.537 3.734 1.00 94.56 103 TYR A C 1
ATOM 784 O O . TYR A 1 103 ? 3.222 8.324 3.318 1.00 94.56 103 TYR A O 1
ATOM 792 N N . ASP A 1 104 ? 1.722 8.353 5.002 1.00 94.19 104 ASP A N 1
ATOM 793 C CA . ASP A 1 104 ? 2.653 7.953 6.058 1.00 94.19 104 ASP A CA 1
ATOM 794 C C . ASP A 1 104 ? 2.199 6.640 6.702 1.00 94.19 104 ASP A C 1
ATOM 796 O O . ASP A 1 104 ? 1.217 6.598 7.446 1.00 94.19 104 ASP A O 1
ATOM 800 N N . VAL A 1 105 ? 2.887 5.550 6.362 1.00 95.06 105 VAL A N 1
ATOM 801 C CA . VAL A 1 105 ? 2.668 4.217 6.939 1.00 95.06 105 VAL A CA 1
ATOM 802 C C . VAL A 1 105 ? 4.022 3.575 7.180 1.00 95.06 105 VAL A C 1
ATOM 804 O O . VAL A 1 105 ? 4.741 3.305 6.227 1.00 95.06 105 VAL A O 1
ATOM 807 N N . ASP A 1 106 ? 4.370 3.274 8.431 1.00 96.25 106 ASP A N 1
ATOM 808 C CA . ASP A 1 106 ? 5.648 2.637 8.768 1.00 96.25 106 ASP A CA 1
ATOM 809 C C . ASP A 1 106 ? 5.667 1.150 8.357 1.00 96.25 106 ASP A C 1
ATOM 811 O O . ASP A 1 106 ? 5.448 0.240 9.160 1.00 96.25 106 ASP A O 1
ATOM 815 N N . VAL A 1 107 ? 5.908 0.899 7.066 1.00 95.44 107 VAL A N 1
ATOM 816 C CA . VAL A 1 107 ? 5.964 -0.449 6.481 1.00 95.44 107 VAL A CA 1
ATOM 817 C C . VAL A 1 107 ? 7.027 -1.333 7.159 1.00 95.44 107 VAL A C 1
ATOM 819 O O . VAL A 1 107 ? 6.716 -2.490 7.444 1.00 95.44 107 VAL A O 1
ATOM 822 N N . PRO A 1 108 ? 8.252 -0.855 7.477 1.00 95.75 108 PRO A N 1
ATOM 823 C CA . PRO A 1 108 ? 9.209 -1.625 8.269 1.00 95.75 108 PRO A CA 1
ATOM 824 C C . PRO A 1 108 ? 8.658 -2.079 9.623 1.00 95.75 108 PRO A C 1
ATOM 826 O O . PRO A 1 108 ? 8.758 -3.268 9.932 1.00 95.75 108 PRO A O 1
ATOM 829 N N . LEU A 1 109 ? 8.036 -1.184 10.397 1.00 97.69 109 LEU A N 1
ATOM 830 C CA . LEU A 1 109 ? 7.425 -1.540 11.681 1.00 97.69 109 LEU A CA 1
ATOM 831 C C . LEU A 1 109 ? 6.311 -2.580 11.497 1.00 97.69 109 LEU A C 1
ATOM 833 O O . LEU A 1 109 ? 6.312 -3.609 12.176 1.00 97.69 109 LEU A O 1
ATOM 837 N N . ALA A 1 110 ? 5.413 -2.357 10.533 1.00 96.56 110 ALA A N 1
ATOM 838 C CA . ALA A 1 110 ? 4.339 -3.285 10.184 1.00 96.56 110 ALA A CA 1
ATOM 839 C C . ALA A 1 110 ? 4.875 -4.679 9.816 1.00 96.56 110 ALA A C 1
ATOM 841 O O . ALA A 1 110 ? 4.319 -5.701 10.222 1.00 96.56 110 ALA A O 1
ATOM 842 N N . SER A 1 111 ? 5.994 -4.726 9.088 1.00 96.31 111 SER A N 1
ATOM 843 C CA . SER A 1 111 ? 6.579 -5.957 8.553 1.00 96.31 111 SER A CA 1
ATOM 844 C C . SER A 1 111 ? 7.179 -6.882 9.613 1.00 96.31 111 SER A C 1
ATOM 846 O O . SER A 1 111 ? 7.393 -8.060 9.320 1.00 96.31 111 SER A O 1
ATOM 848 N N . ASN A 1 112 ? 7.410 -6.415 10.847 1.00 97.38 112 ASN A N 1
ATOM 849 C CA . ASN A 1 112 ? 7.968 -7.246 11.921 1.00 97.38 112 ASN A CA 1
ATOM 850 C C . ASN A 1 112 ? 7.142 -8.516 12.181 1.00 97.38 112 ASN A C 1
ATOM 852 O O . ASN A 1 112 ? 7.711 -9.565 12.482 1.00 97.38 112 ASN A O 1
ATOM 856 N N . VAL A 1 113 ? 5.821 -8.462 11.983 1.00 96.69 113 VAL A N 1
ATOM 857 C CA . VAL A 1 113 ? 4.927 -9.621 12.147 1.00 96.69 113 VAL A CA 1
ATOM 858 C C . VAL A 1 113 ? 5.214 -10.767 11.179 1.00 96.69 113 VAL A C 1
ATOM 860 O O . VAL A 1 113 ? 4.955 -11.927 11.497 1.00 96.69 113 VAL A O 1
ATOM 863 N N . SER A 1 114 ? 5.866 -10.483 10.047 1.00 96.06 114 SER A N 1
ATOM 864 C CA . SER A 1 114 ? 6.296 -11.517 9.100 1.00 96.06 114 SER A CA 1
ATOM 865 C C . SER A 1 114 ? 7.234 -12.554 9.720 1.00 96.06 114 SER A C 1
ATOM 867 O O . SER A 1 114 ? 7.354 -13.663 9.204 1.00 96.06 114 SER A O 1
ATOM 869 N N . LYS A 1 115 ? 7.886 -12.237 10.846 1.00 96.19 115 LYS A N 1
ATOM 870 C CA . LYS A 1 115 ? 8.712 -13.195 11.589 1.00 96.19 115 LYS A CA 1
ATOM 871 C C . LYS A 1 115 ? 7.901 -14.307 12.250 1.00 96.19 115 LYS A C 1
ATOM 873 O O . LYS A 1 115 ? 8.458 -15.377 12.453 1.00 96.19 115 LYS A O 1
ATOM 878 N N . ALA A 1 116 ? 6.623 -14.074 12.550 1.00 95.62 116 ALA A N 1
ATOM 879 C CA . ALA A 1 116 ? 5.731 -15.087 13.106 1.00 95.62 116 ALA A CA 1
ATOM 880 C C . ALA A 1 116 ? 4.963 -15.859 12.020 1.00 95.62 116 ALA A C 1
ATOM 882 O O . ALA A 1 116 ? 4.786 -17.064 12.144 1.00 95.62 116 ALA A O 1
ATOM 883 N N . CYS A 1 117 ? 4.523 -15.189 10.947 1.00 94.06 117 CYS A N 1
ATOM 884 C CA . CYS A 1 117 ? 3.584 -15.777 9.977 1.00 94.06 117 CYS A CA 1
ATOM 885 C C . CYS A 1 117 ? 3.975 -15.638 8.494 1.00 94.06 117 CYS A C 1
ATOM 887 O O . CYS A 1 117 ? 3.183 -15.958 7.610 1.00 94.06 117 CYS A O 1
ATOM 889 N N . GLY A 1 118 ? 5.204 -15.208 8.197 1.00 94.31 118 GLY A N 1
ATOM 890 C CA . GLY A 1 118 ? 5.678 -14.974 6.830 1.00 94.31 118 GLY A CA 1
ATOM 891 C C . GLY A 1 118 ? 5.170 -13.659 6.228 1.00 94.31 118 GLY A C 1
ATOM 892 O O . GLY A 1 118 ? 4.363 -12.948 6.812 1.00 94.31 118 GLY A O 1
ATOM 893 N N . PHE A 1 119 ? 5.658 -13.294 5.041 1.00 92.69 119 PHE A N 1
ATOM 894 C CA . PHE A 1 119 ? 5.304 -12.005 4.422 1.00 92.69 119 PHE A CA 1
ATOM 895 C C . PHE A 1 119 ? 3.835 -11.902 3.999 1.00 92.69 119 PHE A C 1
ATOM 897 O O . PHE A 1 119 ? 3.298 -10.802 3.950 1.00 92.69 119 PHE A O 1
ATOM 904 N N . GLU A 1 120 ? 3.176 -13.035 3.752 1.00 91.06 120 GLU A N 1
ATOM 905 C CA . GLU A 1 120 ? 1.773 -13.071 3.326 1.00 91.06 120 GLU A CA 1
ATOM 906 C C . GLU A 1 120 ? 0.805 -12.570 4.404 1.00 91.06 120 GLU A C 1
ATOM 908 O O . GLU A 1 120 ? -0.295 -12.139 4.077 1.00 91.06 120 GLU A O 1
ATOM 913 N N . CYS A 1 121 ? 1.212 -12.593 5.679 1.00 94.00 121 CYS A N 1
ATOM 914 C CA . C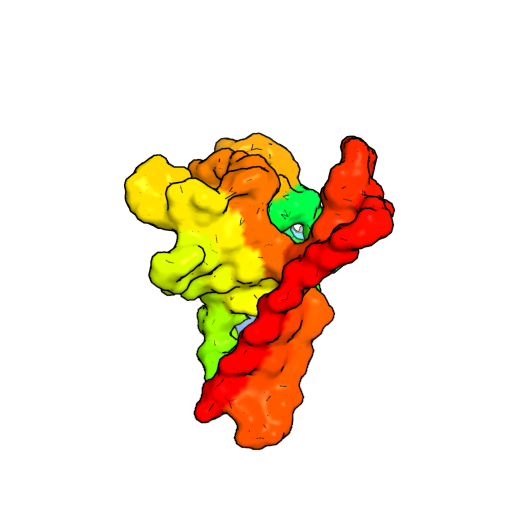YS A 1 121 ? 0.373 -12.094 6.760 1.00 94.00 121 CYS A CA 1
ATOM 915 C C . CYS A 1 121 ? 0.511 -10.588 6.997 1.00 94.00 121 CYS A C 1
ATOM 917 O O . CYS A 1 121 ? -0.227 -10.047 7.816 1.00 94.00 121 CYS A O 1
ATOM 919 N N . VAL A 1 122 ? 1.441 -9.889 6.341 1.00 95.62 122 VAL A N 1
ATOM 920 C CA . VAL A 1 122 ? 1.561 -8.430 6.480 1.00 95.62 122 VAL A CA 1
ATOM 921 C C . VAL A 1 122 ? 0.365 -7.777 5.782 1.00 95.62 122 VAL A C 1
ATOM 923 O O . VAL A 1 122 ? 0.083 -8.091 4.630 1.00 95.62 122 VAL A O 1
ATOM 926 N N . PHE A 1 123 ? -0.365 -6.908 6.490 1.00 96.06 123 PHE A N 1
ATOM 927 C CA . PHE A 1 123 ? -1.641 -6.310 6.053 1.00 96.06 123 PHE A CA 1
ATOM 928 C C . PHE A 1 123 ? -2.774 -7.296 5.736 1.00 96.06 123 PHE A C 1
ATOM 930 O O . PHE A 1 123 ? -3.847 -6.882 5.292 1.00 96.06 123 PHE A O 1
ATOM 937 N N . GLN A 1 124 ? -2.591 -8.590 6.011 1.00 95.88 124 GLN A N 1
ATOM 938 C CA . GLN A 1 124 ? -3.698 -9.537 5.990 1.00 95.88 124 GLN A CA 1
ATOM 939 C C . GLN A 1 124 ? -4.762 -9.098 7.003 1.00 95.88 124 GLN A C 1
ATOM 941 O O . GLN A 1 124 ? -4.457 -8.476 8.024 1.00 95.88 124 GLN A O 1
ATOM 946 N N . ARG A 1 125 ? -6.021 -9.407 6.695 1.00 96.19 125 ARG A N 1
ATOM 947 C CA . ARG A 1 125 ? -7.163 -9.056 7.529 1.00 96.19 125 ARG A CA 1
ATOM 948 C C . ARG A 1 125 ? -7.700 -10.271 8.280 1.00 96.19 125 ARG A C 1
ATOM 950 O O . ARG A 1 125 ? -7.954 -11.303 7.660 1.00 96.19 125 ARG A O 1
ATOM 957 N N . TRP A 1 126 ? -7.929 -10.120 9.582 1.00 95.56 126 TRP A N 1
ATOM 958 C CA . TRP A 1 126 ? -8.685 -11.062 10.412 1.00 95.56 126 TRP A CA 1
ATOM 959 C C . TRP A 1 126 ? -9.926 -10.378 10.937 1.00 95.56 126 TRP A C 1
ATOM 961 O O . TRP A 1 126 ? -9.894 -9.208 11.315 1.00 95.56 126 TRP A O 1
ATOM 971 N N . VAL A 1 127 ? -11.003 -11.141 10.948 1.00 95.25 127 VAL A N 1
ATOM 972 C CA . VAL A 1 127 ? -12.302 -10.739 11.457 1.00 95.25 127 VAL A CA 1
ATOM 973 C C . VAL A 1 127 ? -12.552 -11.572 12.706 1.00 95.25 127 VAL A C 1
ATOM 975 O O . VAL A 1 127 ? -12.419 -12.796 12.647 1.00 95.25 127 VAL A O 1
ATOM 978 N N . PHE A 1 128 ? -12.846 -10.912 13.819 1.00 93.69 128 PHE A N 1
ATOM 979 C CA . PHE A 1 128 ? -13.156 -11.541 15.098 1.00 93.69 128 PHE A CA 1
ATOM 980 C C . PHE A 1 128 ? -14.661 -11.452 15.385 1.00 93.69 128 PHE A C 1
ATOM 982 O O . PHE A 1 128 ? -15.360 -10.615 14.814 1.00 93.69 128 PHE A O 1
ATOM 989 N N . ASP A 1 129 ? -15.153 -12.331 16.259 1.00 85.75 129 ASP A N 1
ATOM 990 C CA . ASP A 1 129 ? -16.588 -12.483 16.551 1.00 85.75 129 ASP A CA 1
ATOM 991 C C . ASP A 1 129 ? -17.199 -11.288 17.312 1.00 85.75 129 ASP A C 1
ATOM 993 O O . ASP A 1 129 ? -18.417 -11.168 17.404 1.00 85.75 129 ASP A O 1
ATOM 997 N N . ASP A 1 130 ? -16.371 -10.409 17.870 1.00 90.38 130 ASP A N 1
ATOM 998 C CA . ASP A 1 130 ? -16.735 -9.247 18.684 1.00 90.38 130 ASP A CA 1
ATOM 999 C C . ASP A 1 130 ? -16.709 -7.926 17.897 1.00 90.38 130 ASP A C 1
ATOM 1001 O O . ASP A 1 130 ? -16.475 -6.862 18.463 1.00 90.38 130 ASP A O 1
ATOM 1005 N N . ASP A 1 131 ? -16.951 -7.991 16.584 1.00 94.56 131 ASP A N 1
ATOM 1006 C CA . ASP A 1 131 ? -16.977 -6.841 15.667 1.00 94.56 131 ASP A CA 1
ATOM 1007 C C . ASP A 1 131 ? -15.620 -6.127 15.502 1.00 94.56 131 ASP A C 1
ATOM 1009 O O . ASP A 1 131 ? -15.542 -4.999 14.996 1.00 94.56 131 ASP A O 1
ATOM 1013 N N . PHE A 1 132 ? -14.529 -6.806 15.877 1.00 95.56 132 PHE A N 1
ATOM 1014 C CA . PHE A 1 132 ? -13.167 -6.343 15.647 1.00 95.56 132 PHE A CA 1
ATOM 1015 C C . PHE A 1 132 ? -12.593 -6.879 14.339 1.00 95.56 132 PHE A C 1
ATOM 1017 O O . PHE A 1 132 ? -12.742 -8.044 13.967 1.00 95.56 132 PHE A O 1
ATOM 1024 N N . VAL A 1 133 ? -11.842 -6.020 13.662 1.00 97.44 133 VAL A N 1
ATOM 1025 C CA . VAL A 1 133 ? -11.092 -6.358 12.459 1.00 97.44 133 VAL A CA 1
ATOM 1026 C C . VAL A 1 133 ? -9.644 -5.927 12.636 1.00 97.44 133 VAL A C 1
ATOM 1028 O O . VAL A 1 133 ? -9.341 -4.743 12.784 1.00 97.44 133 VAL A O 1
ATOM 1031 N N . LEU A 1 134 ? -8.732 -6.893 12.590 1.00 97.94 134 LEU A N 1
ATOM 1032 C CA . LEU A 1 134 ? -7.293 -6.652 12.570 1.00 97.94 134 LEU A CA 1
ATOM 1033 C C . LEU A 1 134 ? -6.814 -6.591 11.126 1.00 97.94 134 LEU A C 1
ATOM 1035 O O . LEU A 1 134 ? -7.023 -7.532 10.369 1.00 97.94 134 LEU A O 1
ATOM 1039 N N . SER A 1 135 ? -6.103 -5.526 10.780 1.00 98.06 135 SER A N 1
ATOM 1040 C CA . SER A 1 135 ? -5.284 -5.431 9.570 1.00 98.06 135 SER A CA 1
ATOM 1041 C C . SER A 1 135 ? -3.818 -5.487 9.996 1.00 98.06 135 SER A C 1
ATOM 1043 O O . SER A 1 135 ? -3.334 -4.562 10.658 1.00 98.06 135 SER A O 1
ATOM 1045 N N . ASN A 1 136 ? -3.122 -6.597 9.709 1.00 97.50 136 ASN A N 1
ATOM 1046 C CA . ASN A 1 136 ? -1.874 -6.922 10.410 1.00 97.50 136 ASN A CA 1
ATOM 1047 C C . ASN A 1 136 ? -0.826 -5.839 10.267 1.00 97.50 136 ASN A C 1
ATOM 1049 O O . ASN A 1 136 ? -0.510 -5.421 9.154 1.00 97.50 136 ASN A O 1
ATOM 1053 N N . GLY A 1 137 ? -0.223 -5.455 11.385 1.00 96.88 137 GLY A N 1
ATOM 1054 C CA . GLY A 1 137 ? 0.808 -4.427 11.371 1.00 96.88 137 GLY A CA 1
ATOM 1055 C C . GLY A 1 137 ? 0.304 -3.041 10.954 1.00 96.88 137 GLY A C 1
ATOM 1056 O O . GLY A 1 137 ? 1.121 -2.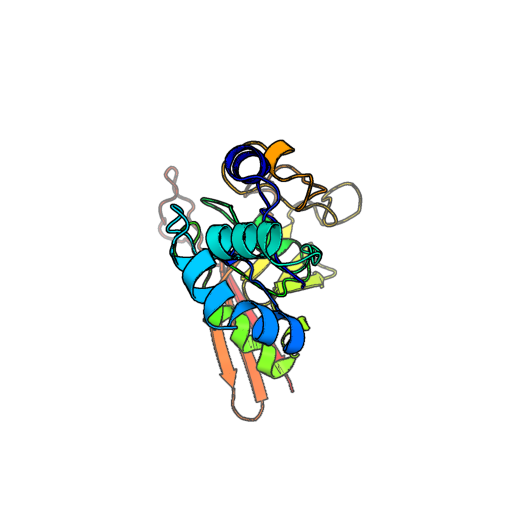159 10.728 1.00 96.88 137 GLY A O 1
ATOM 1057 N N . PHE A 1 138 ? -1.011 -2.814 10.872 1.00 98.06 138 PHE A N 1
ATOM 1058 C CA . PHE A 1 138 ? -1.571 -1.506 10.536 1.00 98.06 138 PHE A CA 1
ATOM 1059 C C . PHE A 1 138 ? -2.578 -1.015 11.578 1.00 98.06 138 PHE A C 1
ATOM 1061 O O . PHE A 1 138 ? -2.357 0.024 12.210 1.00 98.06 138 PHE A O 1
ATOM 1068 N N . SER A 1 139 ? -3.657 -1.765 11.811 1.00 98.25 139 SER A N 1
ATOM 1069 C CA . SER A 1 139 ? -4.707 -1.349 12.744 1.00 98.25 139 SER A CA 1
ATOM 1070 C C . SER A 1 139 ? -5.546 -2.474 13.314 1.00 98.25 139 SER A C 1
ATOM 1072 O O . SER A 1 139 ? -5.649 -3.554 12.740 1.00 98.25 139 SER A O 1
ATOM 1074 N N . VAL A 1 140 ? -6.186 -2.160 14.436 1.00 98.06 140 VAL A N 1
ATOM 1075 C CA . VAL A 1 140 ? -7.323 -2.894 14.984 1.00 98.06 140 VAL A CA 1
ATOM 1076 C C . VAL A 1 140 ? -8.514 -1.943 14.969 1.00 98.06 140 VAL A C 1
ATOM 1078 O O . VAL A 1 140 ? -8.441 -0.844 15.523 1.00 98.06 140 VAL A O 1
ATOM 1081 N N . VAL A 1 141 ? -9.584 -2.345 14.294 1.00 97.31 141 VAL A N 1
ATOM 1082 C CA . VAL A 1 141 ? -10.792 -1.545 14.093 1.00 97.31 141 VAL A CA 1
ATOM 1083 C C . VAL A 1 141 ? -11.962 -2.216 14.791 1.00 97.31 141 VAL A C 1
ATOM 1085 O O . VAL A 1 141 ? -12.139 -3.417 14.644 1.00 97.31 141 VAL A O 1
ATOM 1088 N N . GLU A 1 142 ? -12.763 -1.435 15.504 1.00 95.56 142 GLU A N 1
ATOM 1089 C CA . GLU A 1 142 ? -14.026 -1.849 16.115 1.00 95.56 142 GLU A CA 1
ATOM 1090 C C . GLU A 1 142 ? -15.179 -1.148 15.391 1.00 95.56 142 GLU A C 1
ATOM 1092 O O . GLU A 1 142 ? -15.162 0.081 15.233 1.00 95.56 142 GLU A O 1
ATOM 1097 N N . TYR A 1 143 ? -16.175 -1.918 14.955 1.00 95.56 143 TYR A N 1
ATOM 1098 C CA . TYR A 1 143 ? -17.362 -1.391 14.282 1.00 95.56 143 TYR A CA 1
ATOM 1099 C C . TYR A 1 143 ? -18.533 -1.318 15.262 1.00 95.56 143 TYR A C 1
ATOM 1101 O O . TYR A 1 143 ? -19.098 -2.338 15.641 1.00 95.56 143 TYR A O 1
ATOM 1109 N N . ALA A 1 144 ? -18.936 -0.107 15.652 1.00 91.25 144 ALA A N 1
ATOM 1110 C CA . ALA A 1 144 ? -19.889 0.110 16.749 1.00 91.25 144 ALA A CA 1
ATOM 1111 C C . ALA A 1 144 ? -21.292 -0.471 16.489 1.00 91.25 144 ALA A C 1
ATOM 1113 O O . ALA A 1 144 ? -22.003 -0.833 17.425 1.00 91.25 144 ALA A O 1
ATOM 1114 N N . SER A 1 145 ? -21.694 -0.557 15.219 1.00 90.00 145 SER A N 1
ATOM 1115 C CA . SER A 1 145 ? -22.979 -1.138 14.800 1.00 90.00 145 SER A CA 1
ATOM 1116 C C . SER A 1 145 ? -22.890 -2.641 14.493 1.00 90.00 145 SER A C 1
ATOM 1118 O O . SER A 1 145 ? -23.914 -3.290 14.259 1.00 90.00 145 SER A O 1
ATOM 1120 N N . GLY A 1 146 ? -21.678 -3.190 14.506 1.00 91.38 146 GLY A N 1
ATOM 1121 C CA . GLY A 1 146 ? -21.333 -4.555 14.140 1.00 91.38 146 GLY A CA 1
ATOM 1122 C C . GLY A 1 146 ? -20.969 -4.761 12.668 1.00 91.38 146 GLY A C 1
ATOM 1123 O O . GLY A 1 146 ? -21.210 -3.894 11.825 1.00 91.38 146 GLY A O 1
ATOM 1124 N N . ILE A 1 147 ? -20.379 -5.920 12.365 1.00 90.12 147 ILE A N 1
ATOM 1125 C CA . ILE A 1 147 ? -19.779 -6.255 11.052 1.00 90.12 147 ILE A CA 1
ATOM 1126 C C . ILE A 1 147 ? -20.636 -7.163 10.157 1.00 90.12 147 ILE A C 1
ATOM 1128 O O . ILE A 1 147 ? -20.193 -7.572 9.085 1.00 90.12 147 ILE A O 1
ATOM 1132 N N . GLU A 1 148 ? -21.838 -7.523 10.604 1.00 85.56 148 GLU A N 1
ATOM 1133 C CA . GLU A 1 148 ? -22.737 -8.420 9.870 1.00 85.56 148 GLU A CA 1
ATOM 1134 C C . GLU A 1 148 ? -23.102 -7.879 8.475 1.00 85.56 148 GLU A C 1
ATOM 1136 O O . GLU A 1 148 ? -23.085 -6.669 8.222 1.00 85.56 148 GLU A O 1
ATOM 1141 N N . GLU A 1 149 ? -23.470 -8.791 7.568 1.00 74.12 149 GLU A N 1
ATOM 1142 C CA . GLU A 1 149 ? -23.834 -8.461 6.187 1.00 74.12 149 GLU A CA 1
ATOM 1143 C C . GLU A 1 149 ? -24.892 -7.343 6.133 1.00 74.12 149 GLU A C 1
ATOM 1145 O O . GLU A 1 149 ? -25.915 -7.380 6.818 1.00 74.12 149 GLU A O 1
ATOM 1150 N N . GLY A 1 150 ? -24.626 -6.322 5.315 1.00 75.62 150 GLY A N 1
ATOM 1151 C CA . GLY A 1 150 ? -25.485 -5.144 5.172 1.00 75.62 150 GLY A CA 1
ATOM 1152 C C . GLY A 1 150 ? -25.219 -4.017 6.175 1.00 75.62 150 GLY A C 1
ATOM 1153 O O . GLY A 1 150 ? -25.735 -2.919 5.969 1.00 75.62 150 GLY A O 1
ATOM 1154 N N . LYS A 1 151 ? -24.399 -4.235 7.213 1.00 85.00 151 LYS A N 1
ATOM 1155 C CA . LYS A 1 151 ? -23.940 -3.165 8.117 1.00 85.00 151 LYS A CA 1
ATOM 1156 C C . LYS A 1 151 ? -22.631 -2.547 7.646 1.00 85.00 151 LYS A C 1
ATOM 1158 O O . LYS A 1 151 ? -22.512 -1.327 7.587 1.00 85.00 151 LYS A O 1
ATOM 1163 N N . VAL A 1 152 ? -21.667 -3.392 7.281 1.00 90.56 152 VAL A N 1
ATOM 1164 C CA . VAL A 1 152 ? -20.364 -2.978 6.752 1.00 90.56 152 VAL A CA 1
ATOM 1165 C C . VAL A 1 152 ? -19.985 -3.876 5.580 1.00 90.56 152 VAL A C 1
ATOM 1167 O O . VAL A 1 152 ? -19.920 -5.093 5.704 1.00 90.56 152 VAL A O 1
ATOM 1170 N N . GLU A 1 153 ? -19.688 -3.263 4.438 1.00 92.88 153 GLU A N 1
ATOM 1171 C CA . GLU A 1 153 ? -19.253 -3.957 3.221 1.00 92.88 153 GLU A CA 1
ATOM 1172 C C . GLU A 1 153 ? -17.732 -4.194 3.273 1.00 92.88 153 GLU A C 1
ATOM 1174 O O . GLU A 1 153 ? -16.949 -3.473 2.647 1.00 92.88 153 GLU A O 1
ATOM 1179 N N . LEU A 1 154 ? -17.281 -5.151 4.097 1.00 92.75 154 LEU A N 1
ATOM 1180 C CA . LEU A 1 154 ? -15.850 -5.441 4.302 1.00 92.75 154 LEU A CA 1
ATOM 1181 C C . LEU A 1 154 ? -15.146 -5.920 3.020 1.00 92.75 154 LEU A C 1
ATOM 1183 O O . LEU A 1 154 ? -13.930 -5.780 2.887 1.00 92.75 154 LEU A O 1
ATOM 1187 N N . GLU A 1 155 ? -15.878 -6.479 2.063 1.00 92.69 155 GLU A N 1
ATOM 1188 C CA . GLU A 1 155 ? -15.384 -6.856 0.737 1.00 92.69 155 GLU A CA 1
ATOM 1189 C C . GLU A 1 155 ? -15.029 -5.650 -0.147 1.00 92.69 155 GLU A C 1
ATOM 1191 O O . GLU A 1 155 ? -14.304 -5.806 -1.131 1.00 92.69 155 GLU A O 1
ATOM 1196 N N . LYS A 1 156 ? -15.502 -4.450 0.210 1.00 96.06 156 LYS A N 1
ATOM 1197 C CA . LYS A 1 156 ? -15.162 -3.198 -0.464 1.00 96.06 156 LYS A CA 1
ATOM 1198 C C . LYS A 1 156 ? -14.040 -2.467 0.261 1.00 96.06 156 LYS A C 1
ATOM 1200 O O . LYS A 1 156 ? -13.907 -2.513 1.484 1.00 96.06 156 LYS A O 1
ATOM 1205 N N . VAL A 1 157 ? -13.250 -1.729 -0.509 1.00 97.00 157 VAL A N 1
ATOM 1206 C CA . VAL A 1 157 ? -12.187 -0.873 0.020 1.00 97.00 157 VAL A CA 1
ATOM 1207 C C . VAL A 1 157 ? -12.771 0.480 0.404 1.00 97.00 157 VAL A C 1
ATOM 1209 O O . VAL A 1 157 ? -13.454 1.127 -0.390 1.00 97.00 157 VAL A O 1
ATOM 1212 N N . GLU A 1 158 ? -12.499 0.924 1.624 1.00 97.38 158 GLU A N 1
ATOM 1213 C CA . GLU A 1 158 ? -12.925 2.241 2.085 1.00 97.38 158 GLU A CA 1
ATOM 1214 C C . GLU A 1 158 ? -12.116 3.341 1.388 1.00 97.38 158 GLU A C 1
ATOM 1216 O O . GLU A 1 158 ? -10.887 3.348 1.430 1.00 97.38 158 GLU A O 1
ATOM 1221 N N . LYS A 1 159 ? -12.785 4.284 0.727 1.00 97.56 159 LYS A N 1
ATOM 1222 C CA . LYS A 1 159 ? -12.124 5.374 0.003 1.00 97.56 159 LYS A CA 1
ATOM 1223 C C . LYS A 1 159 ? -11.755 6.488 0.988 1.00 97.56 159 LYS A C 1
ATOM 1225 O O . LYS A 1 159 ? -12.469 7.475 1.108 1.00 97.56 159 LYS A O 1
ATOM 1230 N N . THR A 1 160 ? -10.642 6.338 1.700 1.00 97.38 160 THR A N 1
ATOM 1231 C CA . THR A 1 160 ? -10.179 7.326 2.701 1.00 97.38 160 THR A CA 1
ATOM 1232 C C . THR A 1 160 ? -9.295 8.431 2.118 1.00 97.38 160 THR A C 1
ATOM 1234 O O . THR A 1 160 ? -9.112 9.472 2.741 1.00 97.38 160 THR A O 1
ATOM 1237 N N . TRP A 1 161 ? -8.755 8.228 0.918 1.00 96.94 161 TRP A N 1
ATOM 1238 C CA . TRP A 1 161 ? -7.761 9.116 0.321 1.00 96.94 161 TRP A CA 1
ATOM 1239 C C . TRP A 1 161 ? -8.349 10.210 -0.578 1.00 96.94 161 TRP A C 1
ATOM 1241 O O . TRP A 1 161 ? -9.531 10.212 -0.934 1.00 96.94 161 TRP A O 1
ATOM 1251 N N . GLU A 1 162 ? -7.490 11.148 -0.977 1.00 96.94 162 GLU A N 1
ATOM 1252 C CA . GLU A 1 162 ? -7.842 12.273 -1.843 1.00 96.94 162 GLU A CA 1
ATOM 1253 C C . GLU A 1 162 ? -8.223 11.854 -3.277 1.00 96.94 162 GLU A C 1
ATOM 1255 O O . GLU A 1 162 ? -7.735 10.868 -3.827 1.00 96.94 162 GLU A O 1
ATOM 1260 N N . GLY A 1 163 ? -9.054 12.671 -3.933 1.00 95.44 163 GLY A N 1
ATOM 1261 C CA . GLY A 1 163 ? -9.464 12.482 -5.328 1.00 95.44 163 GLY A CA 1
ATOM 1262 C C . GLY A 1 163 ? -10.806 11.767 -5.493 1.00 95.44 163 GLY A C 1
ATOM 1263 O O . GLY A 1 163 ? -11.468 11.394 -4.530 1.00 95.44 163 GLY A O 1
ATOM 1264 N N . GLU A 1 164 ? -11.254 11.606 -6.734 1.00 96.19 164 GLU A N 1
ATOM 1265 C CA . GLU A 1 164 ? -12.574 11.041 -7.038 1.00 96.19 164 GLU A CA 1
ATOM 1266 C C . GLU A 1 164 ? -12.562 9.509 -7.003 1.00 96.19 164 GLU A C 1
ATOM 1268 O O . GLU A 1 164 ? -11.689 8.889 -7.601 1.00 96.19 164 GLU A O 1
ATOM 1273 N N . MET A 1 165 ? -13.572 8.877 -6.395 1.00 96.00 165 MET A N 1
ATOM 1274 C CA . MET A 1 165 ? -13.664 7.408 -6.274 1.00 96.00 165 MET A CA 1
ATOM 1275 C C . MET A 1 165 ? -13.518 6.693 -7.631 1.00 96.00 165 MET A C 1
ATOM 1277 O O . MET A 1 165 ? -12.769 5.724 -7.768 1.00 96.00 165 MET A O 1
ATOM 1281 N N . ARG A 1 166 ? -14.174 7.223 -8.672 1.00 96.12 166 ARG A N 1
ATOM 1282 C CA . ARG A 1 166 ? -14.116 6.683 -10.043 1.00 96.12 166 ARG A CA 1
ATOM 1283 C C . ARG A 1 166 ? -12.703 6.617 -10.628 1.00 96.12 166 ARG A C 1
ATOM 1285 O O . ARG A 1 166 ? -12.475 5.835 -11.539 1.00 96.12 166 ARG A O 1
ATOM 1292 N N . ASN A 1 167 ? -11.780 7.439 -10.129 1.00 97.25 167 ASN A N 1
ATOM 1293 C CA . ASN A 1 167 ? -10.400 7.487 -10.600 1.00 97.25 167 ASN A CA 1
ATOM 1294 C C . ASN A 1 167 ? -9.591 6.251 -10.182 1.00 97.25 167 ASN A C 1
ATOM 1296 O O . ASN A 1 167 ? -8.548 5.992 -10.767 1.00 97.25 167 ASN A O 1
ATOM 1300 N N . PHE A 1 168 ? -10.069 5.511 -9.181 1.00 96.88 168 PHE A N 1
ATOM 1301 C CA . PHE A 1 168 ? -9.349 4.407 -8.547 1.00 96.88 168 PHE A CA 1
ATOM 1302 C C . PHE A 1 168 ? -10.079 3.062 -8.650 1.00 96.88 168 PHE A C 1
ATOM 1304 O O . PHE A 1 168 ? -9.490 1.998 -8.458 1.00 96.88 168 PHE A O 1
ATOM 1311 N N . ALA A 1 169 ? -11.382 3.097 -8.940 1.00 95.69 169 ALA A N 1
ATOM 1312 C CA . ALA A 1 169 ? -12.247 1.924 -8.920 1.00 95.69 169 ALA A CA 1
ATOM 1313 C C . ALA A 1 169 ? -11.841 0.824 -9.920 1.00 95.69 169 ALA A C 1
ATOM 1315 O O . ALA A 1 169 ? -12.185 -0.332 -9.691 1.00 95.69 169 ALA A O 1
ATOM 1316 N N . HIS A 1 170 ? -11.107 1.145 -10.996 1.00 94.50 170 HIS A N 1
ATOM 1317 C CA . HIS A 1 170 ? -10.655 0.145 -11.976 1.00 94.50 170 HIS A CA 1
ATOM 1318 C C . HIS A 1 170 ? -9.651 -0.852 -11.396 1.00 94.50 170 HIS A C 1
ATOM 1320 O O . HIS A 1 170 ? -9.597 -1.983 -11.867 1.00 94.50 170 HIS A O 1
ATOM 1326 N N . HIS A 1 171 ? -8.868 -0.438 -10.398 1.00 93.19 171 HIS A N 1
ATOM 1327 C CA . HIS A 1 171 ? -7.793 -1.250 -9.824 1.00 93.19 171 HIS A CA 1
ATOM 1328 C C . HIS A 1 171 ? -8.050 -1.598 -8.355 1.00 93.19 171 HIS A C 1
ATOM 1330 O O . HIS A 1 171 ? -7.921 -2.754 -7.947 1.00 93.19 171 HIS A O 1
ATOM 1336 N N . ILE A 1 172 ? -8.492 -0.616 -7.564 1.00 94.38 172 ILE A N 1
ATOM 1337 C CA . ILE A 1 172 ? -8.717 -0.759 -6.116 1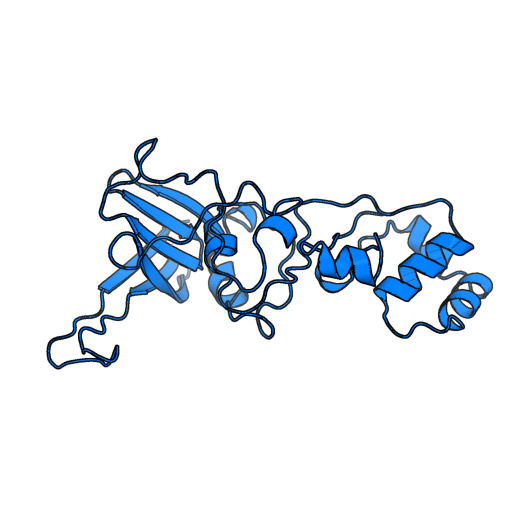.00 94.38 172 ILE A CA 1
ATOM 1338 C C . ILE A 1 172 ? -10.150 -1.218 -5.808 1.00 94.38 172 ILE A C 1
ATOM 1340 O O . ILE A 1 172 ? -10.429 -1.715 -4.719 1.00 94.38 172 ILE A O 1
ATOM 1344 N N . GLY A 1 173 ? -11.068 -1.083 -6.766 1.00 93.31 173 GLY A N 1
ATOM 1345 C CA . GLY A 1 173 ? -12.472 -1.416 -6.566 1.00 93.31 173 GLY A CA 1
ATOM 1346 C C . GLY A 1 173 ? -12.730 -2.889 -6.206 1.00 93.31 173 GLY A C 1
ATOM 1347 O O . GLY A 1 173 ? -11.861 -3.747 -6.411 1.00 93.31 173 GLY A O 1
ATOM 1348 N N . PRO A 1 174 ? -13.937 -3.193 -5.695 1.00 96.06 174 PRO A N 1
ATOM 1349 C CA . PRO A 1 174 ? -15.033 -2.254 -5.417 1.00 96.06 174 PRO A CA 1
ATOM 1350 C C . PRO A 1 174 ? -14.739 -1.325 -4.222 1.00 96.06 174 PRO A C 1
ATOM 1352 O O . PRO A 1 174 ? -14.055 -1.714 -3.279 1.00 96.06 174 PRO A O 1
ATOM 1355 N N . LEU A 1 175 ? -15.232 -0.082 -4.284 1.00 97.19 175 LEU A N 1
ATOM 1356 C CA . LEU A 1 175 ? -14.993 0.959 -3.274 1.00 97.19 175 LEU A CA 1
ATOM 1357 C C . LEU A 1 175 ? -16.277 1.278 -2.492 1.00 97.19 175 LEU A C 1
ATOM 1359 O O . LEU A 1 175 ? -17.375 1.163 -3.040 1.00 97.19 175 LEU A O 1
ATOM 1363 N N . ARG A 1 176 ? -16.129 1.708 -1.236 1.00 96.44 176 ARG A N 1
ATOM 1364 C CA . ARG A 1 176 ? -17.203 2.236 -0.379 1.00 96.44 176 ARG A CA 1
ATOM 1365 C C . ARG A 1 176 ? -16.805 3.569 0.250 1.00 96.44 176 ARG A C 1
ATOM 1367 O O . ARG A 1 176 ? -15.619 3.894 0.321 1.00 96.44 176 ARG A O 1
ATOM 1374 N N . GLU A 1 177 ? -17.796 4.317 0.719 1.00 96.31 177 GLU A N 1
ATOM 1375 C CA . GLU A 1 177 ? -17.551 5.561 1.450 1.00 96.31 177 GLU A CA 1
ATOM 1376 C C . GLU A 1 177 ? -16.916 5.294 2.828 1.00 96.31 177 GLU A C 1
ATOM 1378 O O . GLU A 1 177 ? -17.157 4.230 3.420 1.00 96.31 177 GLU A O 1
ATOM 1383 N N . PRO A 1 178 ? -16.101 6.236 3.339 1.00 95.25 178 PRO A N 1
ATOM 1384 C CA . PRO A 1 178 ? -15.625 6.225 4.716 1.00 95.25 178 PRO A CA 1
ATOM 1385 C C . PRO A 1 178 ? -16.755 6.220 5.731 1.00 95.25 178 PRO A C 1
ATOM 1387 O O . PRO A 1 178 ? -17.716 6.975 5.602 1.00 95.25 178 PRO A O 1
ATOM 1390 N N . LEU A 1 179 ? -16.593 5.408 6.770 1.00 94.12 179 LEU A N 1
ATOM 1391 C CA . LEU A 1 179 ? -17.440 5.474 7.954 1.00 94.12 179 LEU A CA 1
ATOM 1392 C C . LEU A 1 179 ? -17.024 6.634 8.857 1.00 94.12 179 LEU A C 1
ATOM 1394 O O . LEU A 1 179 ? -15.848 7.017 8.911 1.00 94.12 179 LEU A O 1
ATOM 1398 N N . ALA A 1 180 ? -17.988 7.171 9.600 1.00 91.69 180 ALA A N 1
ATOM 1399 C CA . ALA A 1 180 ? -17.709 8.154 10.633 1.00 91.69 180 ALA A CA 1
ATOM 1400 C C . ALA A 1 180 ? -16.938 7.506 11.804 1.00 91.69 180 ALA A C 1
ATOM 1402 O O . ALA A 1 180 ? -16.968 6.288 12.001 1.00 91.69 180 ALA A O 1
ATOM 1403 N N . LYS A 1 181 ? -16.239 8.308 12.615 1.00 86.31 181 LYS A N 1
ATOM 1404 C CA . LYS A 1 181 ? -15.408 7.802 13.732 1.00 86.31 181 LYS A CA 1
ATOM 1405 C C . LYS A 1 181 ? -16.226 7.082 14.807 1.00 86.31 181 LYS A C 1
ATOM 1407 O O . LYS A 1 181 ? -15.722 6.229 15.529 1.00 86.31 181 LYS A O 1
ATOM 1412 N N . GLU A 1 182 ? -17.484 7.462 14.909 1.00 87.56 182 GLU A N 1
ATOM 1413 C CA . GLU A 1 182 ? -18.499 6.992 15.837 1.00 87.56 182 GLU A CA 1
ATOM 1414 C C . GLU A 1 182 ? -18.999 5.606 15.421 1.00 87.56 182 GLU A C 1
ATOM 1416 O O . GLU A 1 182 ? -19.386 4.805 16.265 1.00 87.56 182 GLU A O 1
ATOM 1421 N N . GLU A 1 183 ? -18.948 5.316 14.120 1.00 92.38 183 GLU A N 1
ATOM 1422 C CA . GLU A 1 183 ? -19.282 4.018 13.535 1.00 92.38 183 GLU A CA 1
ATOM 1423 C C . GLU A 1 183 ? -18.059 3.095 13.489 1.00 92.38 183 GLU A C 1
ATOM 1425 O O . GLU A 1 183 ? -18.195 1.878 13.618 1.00 92.38 183 GLU A O 1
ATOM 1430 N N . LYS A 1 184 ? -16.865 3.678 13.318 1.00 94.25 184 LYS A N 1
ATOM 1431 C CA . LYS A 1 184 ? -15.596 2.975 13.128 1.00 94.25 184 LYS A CA 1
ATOM 1432 C C . LYS A 1 184 ? -14.499 3.559 14.015 1.00 94.25 184 LYS A C 1
ATOM 1434 O O . LYS A 1 184 ? -13.851 4.558 13.684 1.00 94.25 184 LYS A O 1
ATOM 1439 N N . ARG A 1 185 ? -14.206 2.863 15.109 1.00 94.00 185 ARG A N 1
ATOM 1440 C CA . ARG A 1 185 ? -13.130 3.227 16.037 1.00 94.00 185 ARG A CA 1
ATOM 1441 C C . ARG A 1 185 ? -11.858 2.492 15.672 1.00 94.00 185 ARG A C 1
ATOM 1443 O O . ARG A 1 185 ? -11.894 1.309 15.361 1.00 94.00 185 ARG A O 1
ATOM 1450 N N . THR A 1 186 ? -10.728 3.191 15.679 1.00 95.88 186 THR A N 1
ATOM 1451 C CA . THR A 1 186 ? -9.487 2.651 15.113 1.00 95.88 186 THR A CA 1
ATOM 1452 C C . THR A 1 186 ? -8.297 2.850 16.042 1.00 95.88 186 THR A C 1
ATOM 1454 O O . THR A 1 186 ? -7.910 3.981 16.334 1.00 95.88 186 THR A O 1
ATOM 1457 N N . ALA A 1 187 ? -7.665 1.746 16.437 1.00 97.19 187 ALA A N 1
ATOM 1458 C CA . ALA A 1 187 ? -6.354 1.730 17.070 1.00 97.19 187 ALA A CA 1
ATOM 1459 C C . ALA A 1 187 ? -5.268 1.481 16.010 1.00 97.19 187 ALA A C 1
ATOM 1461 O O . ALA A 1 187 ? -5.348 0.527 15.235 1.00 97.19 187 ALA A O 1
ATOM 1462 N N . ARG A 1 188 ? -4.241 2.336 15.961 1.00 97.75 188 ARG A N 1
ATOM 1463 C CA . ARG A 1 188 ? -3.140 2.257 14.979 1.00 97.75 188 ARG A CA 1
ATOM 1464 C C . ARG A 1 188 ? -1.899 1.638 15.601 1.00 97.75 188 ARG A C 1
ATOM 1466 O O . ARG A 1 188 ? -1.638 1.877 16.779 1.00 97.75 188 ARG A O 1
ATOM 1473 N N . LEU A 1 189 ? -1.132 0.885 14.813 1.00 98.38 189 LEU A N 1
ATOM 1474 C CA . LEU A 1 189 ? 0.142 0.328 15.261 1.00 98.38 189 LEU A CA 1
ATOM 1475 C C . LEU A 1 189 ? 1.086 1.459 15.691 1.00 98.38 189 LEU A C 1
ATOM 1477 O O . LEU A 1 189 ? 1.279 2.426 14.956 1.00 98.38 189 LEU A O 1
ATOM 1481 N N . VAL A 1 190 ? 1.684 1.323 16.871 1.00 98.00 190 VAL A N 1
ATOM 1482 C CA . VAL A 1 190 ? 2.712 2.250 17.371 1.00 98.00 190 VAL A CA 1
ATOM 1483 C C . VAL A 1 190 ? 4.015 1.546 17.735 1.00 98.00 190 VAL A C 1
ATOM 1485 O O . VAL A 1 190 ? 5.060 2.186 17.772 1.00 98.00 190 VAL A O 1
ATOM 1488 N N . GLU A 1 191 ? 3.964 0.240 17.998 1.00 98.12 191 GLU A N 1
ATOM 1489 C CA . GLU A 1 191 ? 5.131 -0.563 18.347 1.00 98.12 191 GLU A CA 1
ATOM 1490 C C . GLU A 1 191 ? 4.961 -1.978 17.796 1.00 98.12 191 GLU A C 1
ATOM 1492 O O . GLU A 1 191 ? 3.884 -2.564 17.894 1.00 98.12 191 GLU A O 1
ATOM 1497 N N . ALA A 1 192 ? 6.032 -2.542 17.246 1.00 98.00 192 ALA A N 1
ATOM 1498 C CA . ALA A 1 192 ? 6.110 -3.949 16.890 1.00 98.00 192 ALA A CA 1
ATOM 1499 C C . ALA A 1 192 ? 7.545 -4.441 17.075 1.00 98.00 192 ALA A C 1
ATOM 1501 O O . ALA A 1 192 ? 8.483 -3.780 16.627 1.00 98.00 192 ALA A O 1
ATOM 1502 N N . GLY A 1 193 ? 7.721 -5.608 17.691 1.00 97.19 193 GLY A N 1
ATOM 1503 C CA . GLY A 1 193 ? 9.043 -6.156 17.977 1.00 97.19 193 GLY A CA 1
ATOM 1504 C C . GLY A 1 193 ? 9.044 -7.672 18.110 1.00 97.19 193 GLY A C 1
ATOM 1505 O O . GLY A 1 193 ? 8.080 -8.274 18.582 1.00 97.19 193 GLY A O 1
ATOM 1506 N N . VAL A 1 194 ? 10.145 -8.292 17.690 1.00 96.88 194 VAL A N 1
ATOM 1507 C CA . VAL A 1 194 ? 10.373 -9.729 17.875 1.00 96.88 194 VAL A CA 1
ATOM 1508 C C . VAL A 1 194 ? 10.802 -9.974 19.319 1.00 96.88 194 VAL A C 1
ATOM 1510 O O . VAL A 1 194 ? 11.767 -9.379 19.794 1.00 96.88 194 VAL A O 1
ATOM 1513 N N . LEU A 1 195 ? 10.097 -10.870 20.001 1.00 95.94 195 LEU A N 1
ATOM 1514 C CA . LEU A 1 195 ? 10.461 -11.393 21.309 1.00 95.94 195 LEU A CA 1
ATOM 1515 C C . LEU A 1 195 ? 11.226 -12.701 21.106 1.00 95.94 195 LEU A C 1
ATOM 1517 O O . LEU A 1 195 ? 10.677 -13.686 20.606 1.00 95.94 195 LEU A O 1
ATOM 1521 N N . GLU A 1 196 ? 12.509 -12.694 21.464 1.00 92.88 196 GLU A N 1
ATOM 1522 C CA . GLU A 1 196 ? 13.412 -13.822 21.234 1.00 92.88 196 GLU A CA 1
ATOM 1523 C C . GLU A 1 196 ? 12.860 -15.122 21.836 1.00 92.88 196 GLU A C 1
ATOM 1525 O O . GLU A 1 196 ? 12.506 -15.184 23.012 1.00 92.88 196 GLU A O 1
ATOM 1530 N N . GLY A 1 197 ? 12.760 -16.161 21.001 1.00 91.44 197 GLY A N 1
ATOM 1531 C CA . GLY A 1 197 ? 12.264 -17.480 21.401 1.00 91.44 197 GLY A CA 1
ATOM 1532 C C . GLY A 1 197 ? 10.768 -17.560 21.728 1.00 91.44 197 GLY A C 1
ATOM 1533 O O . GLY A 1 197 ? 10.312 -18.640 22.090 1.00 91.44 197 GLY A O 1
ATOM 1534 N N . LEU A 1 198 ? 10.010 -16.464 21.598 1.00 95.12 198 LEU A N 1
ATOM 1535 C CA . LEU A 1 198 ? 8.591 -16.419 21.958 1.00 95.12 198 LEU A CA 1
ATOM 1536 C C . LEU A 1 198 ? 7.685 -16.078 20.774 1.00 95.12 198 LEU A C 1
ATOM 1538 O O . LEU A 1 198 ? 6.705 -16.783 20.542 1.00 95.12 198 LEU A O 1
ATOM 1542 N N . GLY A 1 199 ? 7.971 -14.990 20.057 1.00 96.31 199 GLY A N 1
ATOM 1543 C CA . GLY A 1 199 ? 7.009 -14.488 19.086 1.00 96.31 199 GLY A CA 1
ATOM 1544 C C . GLY A 1 199 ? 7.240 -13.066 18.590 1.00 96.31 199 GLY A C 1
ATOM 1545 O O . GLY A 1 199 ? 8.345 -12.533 18.654 1.00 96.31 199 GLY A O 1
ATOM 1546 N N . VAL A 1 200 ? 6.171 -12.424 18.120 1.00 98.25 200 VAL A N 1
ATOM 1547 C CA . VAL A 1 200 ? 6.135 -10.996 17.775 1.00 98.25 200 VAL A CA 1
ATOM 1548 C C . VAL A 1 200 ? 5.077 -10.295 18.614 1.00 98.25 200 VAL A C 1
ATOM 1550 O O . VAL A 1 200 ? 3.913 -10.687 18.616 1.00 98.25 200 VAL A O 1
ATOM 1553 N N . ARG A 1 201 ? 5.482 -9.224 19.291 1.00 98.19 201 ARG A N 1
ATOM 1554 C CA . ARG A 1 201 ? 4.602 -8.315 20.022 1.00 98.19 201 ARG A CA 1
ATOM 1555 C C . ARG A 1 201 ? 4.221 -7.144 19.129 1.00 98.19 201 ARG A C 1
ATOM 1557 O O . ARG A 1 201 ? 5.090 -6.584 18.464 1.00 98.19 201 ARG A O 1
ATOM 1564 N N . GLN A 1 202 ? 2.956 -6.747 19.160 1.00 98.44 202 GLN A N 1
ATOM 1565 C CA . GLN A 1 202 ? 2.447 -5.530 18.536 1.00 98.44 202 GLN A CA 1
ATOM 1566 C C . GLN A 1 202 ? 1.602 -4.747 19.540 1.00 98.44 202 GLN A C 1
ATOM 1568 O O . GLN A 1 202 ? 0.825 -5.331 20.293 1.00 98.44 202 GLN A O 1
ATOM 1573 N N . VAL A 1 203 ? 1.744 -3.424 19.537 1.00 98.44 203 VAL A N 1
ATOM 1574 C CA . VAL A 1 203 ? 0.949 -2.506 20.356 1.00 98.44 203 VAL A CA 1
ATOM 1575 C C . VAL A 1 203 ? 0.240 -1.521 19.439 1.00 98.44 203 VAL A C 1
ATOM 1577 O O . VAL A 1 203 ? 0.870 -0.843 18.622 1.00 98.44 203 VAL A O 1
ATOM 1580 N N . TYR A 1 204 ? -1.073 -1.428 19.608 1.00 98.44 204 TYR A N 1
ATOM 1581 C CA . TYR A 1 204 ? -1.955 -0.523 18.889 1.00 98.44 204 TYR A CA 1
ATOM 1582 C C . TYR A 1 204 ? -2.587 0.460 19.866 1.00 98.44 204 TYR A C 1
ATOM 1584 O O . TYR A 1 204 ? -2.973 0.077 20.971 1.00 98.44 204 TYR A O 1
ATOM 1592 N N . ILE A 1 205 ? -2.713 1.723 19.461 1.00 97.38 205 ILE A N 1
ATOM 1593 C CA . ILE A 1 205 ? -3.295 2.771 20.304 1.00 97.38 205 ILE A CA 1
ATOM 1594 C C . ILE A 1 205 ? -4.369 3.540 19.535 1.00 97.38 205 ILE A C 1
ATOM 1596 O O . ILE A 1 205 ? -4.119 4.069 18.450 1.00 97.38 205 ILE A O 1
ATOM 1600 N N . GLU A 1 206 ? -5.555 3.643 20.130 1.00 94.62 206 GLU A N 1
ATOM 1601 C CA . GLU A 1 206 ? -6.572 4.643 19.795 1.00 94.62 206 GLU A CA 1
ATOM 1602 C C . GLU A 1 206 ? -6.411 5.792 20.796 1.00 94.62 206 GLU A C 1
ATOM 1604 O O . GLU A 1 206 ? -6.684 5.645 21.991 1.00 94.62 206 GLU A O 1
ATOM 1609 N N . ARG A 1 207 ? -5.907 6.934 20.315 1.00 89.69 207 ARG A N 1
ATOM 1610 C CA . ARG A 1 207 ? -5.714 8.113 21.164 1.00 89.69 207 ARG A CA 1
ATOM 1611 C C . ARG A 1 207 ? -7.042 8.833 21.347 1.00 89.69 207 ARG A C 1
ATOM 1613 O O . ARG A 1 207 ? -7.592 9.332 20.363 1.00 89.69 207 ARG A O 1
ATOM 1620 N N . MET A 1 208 ? -7.521 8.917 22.584 1.00 83.38 208 MET A N 1
ATOM 1621 C CA . MET A 1 208 ? -8.780 9.596 22.883 1.00 83.38 208 MET A CA 1
ATOM 1622 C C . MET A 1 208 ? -8.564 11.107 22.892 1.00 83.38 208 MET A C 1
ATOM 1624 O O . MET A 1 208 ? -7.601 11.612 23.471 1.00 83.38 208 MET A O 1
ATOM 1628 N N . LYS A 1 209 ? -9.450 11.817 22.193 1.00 79.12 209 LYS A N 1
ATOM 1629 C CA . LYS A 1 209 ? -9.490 13.279 22.158 1.00 79.12 209 LYS A CA 1
ATOM 1630 C C . LYS A 1 209 ? -10.948 13.718 22.219 1.00 79.12 209 LYS A C 1
ATOM 1632 O O . LYS A 1 209 ? -11.627 13.707 21.194 1.00 79.12 209 LYS A O 1
ATOM 1637 N N . SER A 1 210 ? -11.435 14.016 23.420 1.00 72.69 210 SER A N 1
ATOM 1638 C CA . SER A 1 210 ? -12.849 14.344 23.665 1.00 72.69 210 SER A CA 1
ATOM 1639 C C . SER A 1 210 ? -13.168 15.843 23.617 1.00 72.69 210 SER A C 1
ATOM 1641 O O . SER A 1 210 ? -14.336 16.220 23.696 1.00 72.69 210 SER A O 1
ATOM 1643 N N . GLY A 1 211 ? -12.162 16.712 23.471 1.00 67.31 211 GLY A N 1
ATOM 1644 C CA . GLY A 1 211 ? -12.366 18.159 23.400 1.00 67.31 211 GLY A CA 1
ATOM 1645 C C . GLY A 1 211 ? -13.042 18.605 22.101 1.00 67.31 211 GLY A C 1
ATOM 1646 O O . GLY A 1 211 ? -12.861 17.982 21.057 1.00 67.31 211 GLY A O 1
ATOM 1647 N N . GLU A 1 212 ? -13.761 19.732 22.142 1.00 63.72 212 GLU A N 1
ATOM 1648 C CA . GLU A 1 212 ? -14.532 20.269 21.001 1.00 63.72 212 GLU A CA 1
ATOM 1649 C C . GLU A 1 212 ? -13.688 20.495 19.731 1.00 63.72 212 GLU A C 1
ATOM 1651 O O . GLU A 1 212 ? -14.188 20.345 18.619 1.00 63.72 212 GLU A O 1
ATOM 1656 N N . ASN A 1 213 ? -12.390 20.779 19.885 1.00 70.69 213 ASN A N 1
ATOM 1657 C CA . ASN A 1 213 ? -11.448 20.971 18.774 1.00 70.69 213 ASN A CA 1
ATOM 1658 C C . ASN A 1 213 ? -10.589 19.725 18.478 1.00 70.69 213 ASN A C 1
ATOM 1660 O O . ASN A 1 213 ? -9.558 19.819 17.811 1.00 70.69 213 ASN A O 1
ATOM 1664 N N . GLY A 1 214 ? -10.964 18.557 19.009 1.00 69.31 214 GLY A N 1
ATOM 1665 C CA . GLY A 1 214 ? -10.142 17.349 18.948 1.00 69.31 214 GLY A CA 1
ATOM 1666 C C . GLY A 1 214 ? -8.859 17.469 19.770 1.00 69.31 214 GLY A C 1
ATOM 1667 O O . GLY A 1 214 ? -7.840 16.882 19.404 1.00 69.31 214 GLY A O 1
ATOM 1668 N N . GLU A 1 215 ? -8.890 18.248 20.853 1.00 77.56 215 GLU A N 1
ATOM 1669 C CA . GLU A 1 215 ? -7.819 18.323 21.848 1.00 77.56 215 GLU A CA 1
ATOM 1670 C C . GLU A 1 215 ? -8.021 17.275 22.947 1.00 77.56 215 GLU A C 1
ATOM 1672 O O . GLU A 1 215 ? -9.130 16.779 23.165 1.00 77.56 215 GLU A O 1
ATOM 1677 N N . ARG A 1 216 ? -6.924 16.924 23.626 1.00 80.88 216 ARG A N 1
ATOM 1678 C CA . ARG A 1 216 ? -6.961 16.022 24.778 1.00 80.88 216 ARG A CA 1
ATOM 1679 C C . ARG A 1 216 ? -7.498 16.788 25.983 1.00 80.88 216 ARG A C 1
ATOM 1681 O O . ARG A 1 216 ? -6.972 17.851 26.307 1.00 80.88 216 ARG A O 1
ATOM 1688 N N . VAL A 1 217 ? -8.506 16.241 26.646 1.00 84.12 217 VAL A N 1
ATOM 1689 C CA . VAL A 1 217 ? -9.086 16.801 27.872 1.00 84.12 217 VAL A CA 1
ATOM 1690 C C . VAL A 1 217 ? -8.628 15.972 29.070 1.00 84.12 217 VAL A C 1
ATOM 1692 O O . VAL A 1 217 ? -8.263 14.802 28.938 1.00 84.12 217 VAL A O 1
ATOM 1695 N N . ASP A 1 218 ? -8.594 16.592 30.249 1.00 80.38 218 ASP A N 1
ATOM 1696 C CA . ASP A 1 218 ? -8.277 15.883 31.486 1.00 80.38 218 ASP A CA 1
ATOM 1697 C C . ASP A 1 218 ? -9.289 14.748 31.724 1.00 80.38 218 ASP A C 1
ATOM 1699 O O . ASP A 1 218 ? -10.501 14.953 31.643 1.00 80.38 218 ASP A O 1
ATOM 1703 N N . GLY A 1 219 ? -8.781 13.538 31.963 1.00 79.75 219 GLY A N 1
ATOM 1704 C CA . GLY A 1 219 ? -9.578 12.308 32.007 1.00 79.75 219 GLY A CA 1
ATOM 1705 C C . GLY A 1 219 ? -9.630 11.498 30.704 1.00 79.75 219 GLY A C 1
ATOM 1706 O O . GLY A 1 219 ? -10.136 10.378 30.736 1.00 79.75 219 GLY A O 1
ATOM 1707 N N . ASP A 1 220 ? -9.069 11.983 29.587 1.00 84.62 220 ASP A N 1
ATOM 1708 C CA . ASP A 1 220 ? -8.941 11.183 28.360 1.00 84.62 220 ASP A CA 1
ATOM 1709 C C . ASP A 1 220 ? -7.977 10.002 28.564 1.00 84.62 220 ASP A C 1
ATOM 1711 O O . ASP A 1 220 ? -6.758 10.167 28.730 1.00 84.62 220 ASP A O 1
ATOM 1715 N N . VAL A 1 221 ? -8.536 8.793 28.495 1.00 87.00 221 VAL A N 1
ATOM 1716 C CA . VAL A 1 221 ? -7.799 7.530 28.587 1.00 87.00 221 VAL A CA 1
ATOM 1717 C C . VAL A 1 221 ? -7.658 6.925 27.197 1.00 87.00 221 VAL A C 1
ATOM 1719 O O . VAL A 1 221 ? -8.650 6.600 26.550 1.00 87.00 221 VAL A O 1
ATOM 1722 N N . ASP A 1 222 ? -6.417 6.754 26.746 1.00 92.50 222 ASP A N 1
ATOM 1723 C CA . ASP A 1 222 ? -6.123 6.087 25.479 1.00 92.50 222 ASP A CA 1
ATOM 1724 C C . ASP A 1 222 ? -6.501 4.600 25.569 1.00 92.50 222 ASP A C 1
ATOM 1726 O O . ASP A 1 222 ? -6.280 3.953 26.598 1.00 92.50 222 ASP A O 1
ATOM 1730 N N . ARG A 1 223 ? -7.043 4.032 24.488 1.00 92.75 223 ARG A N 1
ATOM 1731 C CA . ARG A 1 223 ? -7.257 2.582 24.407 1.00 92.75 223 ARG A CA 1
ATOM 1732 C C . ARG A 1 223 ? -6.030 1.928 23.806 1.00 92.75 223 ARG A C 1
ATOM 1734 O O . ARG A 1 223 ? -5.531 2.367 22.770 1.00 92.75 223 ARG A O 1
ATOM 1741 N N . VAL A 1 224 ? -5.571 0.868 24.458 1.00 96.00 224 VAL A N 1
ATOM 1742 C CA . VAL A 1 224 ? -4.393 0.104 24.053 1.00 96.00 224 VAL A CA 1
ATOM 1743 C C . VAL A 1 224 ? -4.821 -1.323 23.755 1.00 96.00 224 VAL A C 1
ATOM 1745 O O . VAL A 1 224 ? -5.480 -1.955 24.578 1.00 96.00 224 VAL A O 1
ATOM 1748 N N . VAL A 1 225 ? -4.430 -1.822 22.587 1.00 96.12 225 VAL A N 1
ATOM 1749 C CA . VAL A 1 225 ? -4.553 -3.233 22.220 1.00 96.12 225 VAL A CA 1
ATOM 1750 C C . VAL A 1 225 ? -3.147 -3.793 22.074 1.00 96.12 225 VAL A C 1
ATOM 1752 O O . VAL A 1 225 ? -2.336 -3.266 21.314 1.00 96.12 225 VAL A O 1
ATOM 1755 N N . GLU A 1 226 ? -2.853 -4.855 22.811 1.00 97.31 226 GLU A N 1
ATOM 1756 C CA . GLU A 1 226 ? -1.599 -5.593 22.708 1.00 97.31 226 GLU A CA 1
ATOM 1757 C C . GLU A 1 226 ? -1.880 -6.959 22.091 1.00 97.31 226 GLU A C 1
ATOM 1759 O O . GLU A 1 226 ? -2.746 -7.696 22.561 1.00 97.31 226 GLU A O 1
ATOM 1764 N N . LEU A 1 227 ? -1.147 -7.287 21.029 1.00 96.62 227 LEU A N 1
ATOM 1765 C CA . LEU A 1 227 ? -1.258 -8.554 20.324 1.00 96.62 227 LEU A CA 1
ATOM 1766 C C . LEU A 1 227 ? 0.082 -9.285 20.375 1.00 96.62 227 LEU A C 1
ATOM 1768 O O . LEU A 1 227 ? 1.134 -8.699 20.108 1.00 96.62 227 LEU A O 1
ATOM 1772 N N . LEU A 1 228 ? 0.033 -10.574 20.702 1.00 97.19 228 LEU A N 1
ATOM 1773 C CA . LEU A 1 228 ? 1.199 -11.443 20.749 1.00 97.19 228 LEU A CA 1
ATOM 1774 C C . LEU A 1 228 ? 1.010 -12.611 19.780 1.00 97.19 228 LEU A C 1
ATOM 1776 O O . LEU A 1 228 ? 0.164 -13.477 19.991 1.00 97.19 228 LEU A O 1
ATOM 1780 N N . TRP A 1 229 ? 1.827 -12.638 18.734 1.00 96.56 229 TRP A N 1
ATOM 1781 C CA . TRP A 1 229 ? 1.928 -13.757 17.806 1.00 96.56 229 TRP A CA 1
ATOM 1782 C C . TRP A 1 229 ? 2.963 -14.739 18.329 1.00 96.56 229 TRP A C 1
ATOM 1784 O O . TRP A 1 229 ? 4.126 -14.364 18.438 1.00 96.56 229 TRP A O 1
ATOM 1794 N N . LEU A 1 230 ? 2.565 -15.966 18.645 1.00 94.75 230 LEU A N 1
ATOM 1795 C CA . LEU A 1 230 ? 3.476 -17.009 19.124 1.00 94.75 230 LEU A CA 1
ATOM 1796 C C . LEU A 1 230 ? 4.029 -17.831 17.950 1.00 94.75 230 LEU A C 1
ATOM 1798 O O . LEU A 1 230 ? 3.344 -17.977 16.937 1.00 94.75 230 LEU A O 1
ATOM 1802 N N . PHE A 1 231 ? 5.260 -18.332 18.090 1.00 88.38 231 PHE A N 1
ATOM 1803 C CA . PHE A 1 231 ? 5.880 -19.264 17.134 1.00 88.38 231 PHE A CA 1
ATOM 1804 C C . PHE A 1 231 ? 5.302 -20.682 17.208 1.00 88.38 231 PHE A C 1
ATOM 1806 O O . PHE A 1 231 ? 4.856 -21.091 18.306 1.00 88.38 231 PHE A O 1
#

Secondary structure (DSSP, 8-state):
-EEEPPS-HHHHHHH-S--EEEEEEE--HHHHHHHTSHHHHHHHHTSS---HHHHHHHHHHHH-S--PEEPTTS------S--HHHHTS----S---STTTTS---HHHHHTTHHHH-GGGTT-EEE-TTSEEEETTTEEEEETT--STTT--TTSEE--SSS-GGGTTTTT-SEEPPPPTTTEEEEEEEEEEEETTTEEEEEEEE----STTS---TT-PPEEEEEEEE-

pLDDT: mean 93.81, std 5.55, range [63.72, 98.44]

Radius of gyration: 21.17 Å; chains: 1; bounding box: 51×40×62 Å